Protein AF-A0A392MM30-F1 (afdb_monomer_lite)

Structure (mmCIF, N/CA/C/O backbone):
data_AF-A0A392MM30-F1
#
_entry.id   AF-A0A392MM30-F1
#
loop_
_atom_site.group_PDB
_atom_site.id
_atom_site.type_symbol
_atom_site.label_atom_id
_atom_site.label_alt_id
_atom_site.label_comp_id
_atom_site.label_asym_id
_atom_site.label_entity_id
_atom_site.label_seq_id
_atom_site.pdbx_PDB_ins_code
_atom_site.Cartn_x
_atom_site.Cartn_y
_atom_site.Cartn_z
_atom_site.occupancy
_atom_site.B_iso_or_equiv
_atom_site.auth_seq_id
_atom_site.auth_comp_id
_atom_site.auth_asym_id
_atom_site.auth_atom_id
_atom_site.pdbx_PDB_model_num
ATOM 1 N N . TYR A 1 1 ? -8.439 2.044 4.670 1.00 25.83 1 TYR A N 1
ATOM 2 C CA . TYR A 1 1 ? -8.173 1.744 3.248 1.00 25.83 1 TYR A CA 1
ATOM 3 C C . TYR A 1 1 ? -6.884 0.948 3.149 1.00 25.83 1 TYR A C 1
ATOM 5 O O . TYR A 1 1 ? -5.876 1.375 3.696 1.00 25.83 1 TYR A O 1
ATOM 13 N N . THR A 1 2 ? -6.935 -0.246 2.568 1.00 25.30 2 THR A N 1
ATOM 14 C CA . THR A 1 2 ? -5.765 -1.117 2.385 1.00 25.30 2 THR A CA 1
ATOM 15 C C . THR A 1 2 ? -5.126 -0.769 1.044 1.00 25.30 2 THR A C 1
ATOM 17 O O . THR A 1 2 ? -5.855 -0.646 0.071 1.00 25.30 2 THR A O 1
ATOM 20 N N . CYS A 1 3 ? -3.802 -0.612 0.991 1.00 26.64 3 CYS A N 1
ATOM 21 C CA . CYS A 1 3 ? -3.025 -0.714 -0.243 1.00 26.64 3 CYS A CA 1
ATOM 22 C C . CYS A 1 3 ? -2.380 -2.095 -0.242 1.00 26.64 3 CYS A C 1
ATOM 24 O O . CYS A 1 3 ? -1.692 -2.421 0.721 1.00 26.64 3 CYS A O 1
ATOM 26 N N . ILE A 1 4 ? -2.634 -2.887 -1.278 1.00 35.72 4 ILE A N 1
ATOM 27 C CA . ILE A 1 4 ? -1.818 -4.035 -1.672 1.00 35.72 4 ILE A CA 1
ATOM 28 C C . ILE A 1 4 ? -1.595 -3.829 -3.156 1.00 35.72 4 ILE A C 1
ATOM 30 O O . ILE A 1 4 ? -2.580 -3.734 -3.880 1.00 35.72 4 ILE A O 1
ATOM 34 N N . GLY A 1 5 ? -0.343 -3.740 -3.593 1.00 38.03 5 GLY A N 1
ATOM 35 C CA . GLY A 1 5 ? 0.026 -4.185 -4.929 1.00 38.03 5 GLY A CA 1
ATOM 36 C C . GLY A 1 5 ? 0.158 -5.702 -4.868 1.00 38.03 5 GLY A C 1
ATOM 37 O O . GLY A 1 5 ? 0.892 -6.177 -4.005 1.00 38.03 5 GLY A O 1
ATOM 38 N N . LEU A 1 6 ? -0.552 -6.398 -5.768 1.00 31.69 6 LEU A N 1
ATOM 39 C CA . LEU A 1 6 ? -0.730 -7.855 -5.986 1.00 31.69 6 LEU A CA 1
ATOM 40 C C . LEU A 1 6 ? -2.047 -8.506 -5.485 1.00 31.69 6 LEU A C 1
ATOM 42 O O . LEU A 1 6 ? -2.319 -8.620 -4.294 1.00 31.69 6 LEU A O 1
ATOM 46 N N . ASP A 1 7 ? -2.837 -8.933 -6.476 1.00 30.72 7 ASP A N 1
ATOM 47 C CA . ASP A 1 7 ? -4.251 -9.365 -6.494 1.00 30.72 7 ASP A CA 1
ATOM 48 C C . ASP A 1 7 ? -4.747 -10.304 -5.390 1.00 30.72 7 ASP A C 1
ATOM 50 O O . ASP A 1 7 ? -4.099 -11.278 -5.030 1.00 30.72 7 ASP A O 1
ATOM 54 N N . GLY A 1 8 ? -5.992 -10.079 -4.973 1.00 30.06 8 GLY A N 1
ATOM 55 C CA . GLY A 1 8 ? -6.833 -10.985 -4.198 1.00 30.06 8 GLY A CA 1
ATOM 56 C C . GLY A 1 8 ? -7.558 -12.070 -5.000 1.00 30.06 8 GLY A C 1
ATOM 57 O O . GLY A 1 8 ? -8.087 -12.999 -4.399 1.00 30.06 8 GLY A O 1
ATOM 58 N N . GLN A 1 9 ? -7.596 -12.005 -6.333 1.00 31.70 9 GLN A N 1
ATOM 59 C CA . GLN A 1 9 ? -8.036 -13.137 -7.159 1.00 31.70 9 GLN A CA 1
ATOM 60 C C . GLN A 1 9 ? -6.933 -14.185 -7.358 1.00 31.70 9 GLN A C 1
ATOM 62 O O . GLN A 1 9 ? -7.250 -15.343 -7.632 1.00 31.70 9 GLN A O 1
ATOM 67 N N . PHE A 1 10 ? -5.656 -13.829 -7.164 1.00 37.81 10 PHE A N 1
ATOM 68 C CA . PHE A 1 10 ? -4.537 -14.770 -7.328 1.00 37.81 10 PHE A CA 1
ATOM 69 C C . PHE A 1 10 ? -4.107 -15.463 -6.042 1.00 37.81 10 PHE A C 1
ATOM 71 O O . PHE A 1 10 ? -3.632 -16.595 -6.105 1.00 37.81 10 PHE A O 1
ATOM 78 N N . PHE A 1 11 ? -4.376 -14.855 -4.889 1.00 42.91 11 PHE A N 1
ATOM 79 C CA . PHE A 1 11 ? -4.247 -15.498 -3.590 1.00 42.91 11 PHE A CA 1
ATOM 80 C C . PHE A 1 11 ? -5.648 -15.721 -3.021 1.00 42.91 11 PHE A C 1
ATOM 82 O O . PHE A 1 11 ? -6.237 -14.823 -2.424 1.00 42.91 11 PHE A O 1
ATOM 89 N N . GLY A 1 12 ? -6.197 -16.931 -3.173 1.00 37.31 12 GLY A N 1
ATOM 90 C CA . GLY A 1 12 ? -7.362 -17.321 -2.373 1.00 37.31 12 GLY A CA 1
ATOM 91 C C . GLY A 1 12 ? -7.056 -17.100 -0.887 1.00 37.31 12 GLY A C 1
ATOM 92 O O . GLY A 1 12 ? -5.896 -17.214 -0.498 1.00 37.31 12 GLY A O 1
ATOM 93 N N . ASN A 1 13 ? -8.071 -16.813 -0.063 1.00 42.12 13 ASN A N 1
ATOM 94 C CA . ASN A 1 13 ? -7.960 -16.406 1.355 1.00 42.12 13 ASN A CA 1
ATOM 95 C C . ASN A 1 13 ? -6.987 -17.228 2.243 1.00 42.12 13 ASN A C 1
ATOM 97 O O . ASN A 1 13 ? -6.646 -16.781 3.334 1.00 42.12 13 ASN A O 1
ATOM 101 N N . ASN A 1 14 ? -6.522 -18.396 1.784 1.00 42.78 14 ASN A N 1
ATOM 102 C CA . ASN A 1 14 ? -5.571 -19.273 2.467 1.00 42.78 14 ASN A CA 1
ATOM 103 C C . ASN A 1 14 ? -4.143 -19.301 1.869 1.00 42.78 14 ASN A C 1
ATOM 105 O O . ASN A 1 14 ? -3.219 -19.707 2.564 1.00 42.78 14 ASN A O 1
ATOM 109 N N . GLN A 1 15 ? -3.902 -18.828 0.640 1.00 46.44 15 GLN A N 1
ATOM 110 C CA . GLN A 1 15 ? -2.604 -19.012 -0.036 1.00 46.44 15 GLN A CA 1
ATOM 111 C C . GLN A 1 15 ? -1.487 -18.087 0.464 1.00 46.44 15 GLN A C 1
ATOM 113 O O . GLN A 1 15 ? -0.316 -18.443 0.371 1.00 46.44 15 GLN A O 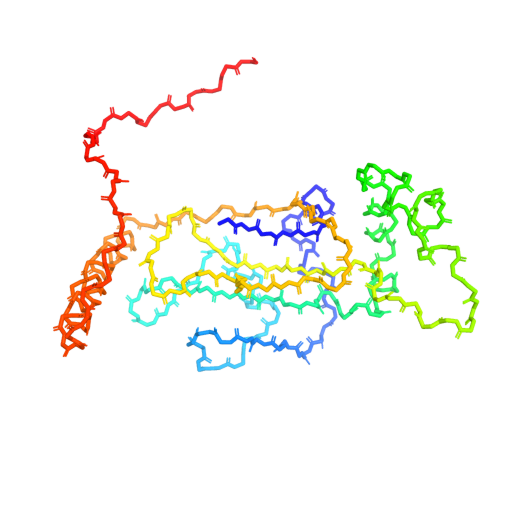1
ATOM 118 N N . PHE A 1 16 ? -1.813 -16.935 1.061 1.00 47.75 16 PHE A N 1
ATOM 119 C CA . PHE A 1 16 ? -0.804 -16.100 1.732 1.00 47.75 16 PHE A CA 1
ATOM 120 C C . PHE A 1 16 ? -0.135 -16.821 2.912 1.00 47.75 16 PHE A C 1
ATOM 122 O O . PHE A 1 16 ? 1.012 -16.521 3.231 1.00 47.75 16 PHE A O 1
ATOM 129 N N . LEU A 1 17 ? -0.829 -17.772 3.550 1.00 46.38 17 LEU A N 1
ATOM 130 C CA . LEU A 1 17 ? -0.276 -18.596 4.628 1.00 46.38 17 LEU A CA 1
ATOM 131 C C . LEU A 1 17 ? 0.514 -19.800 4.089 1.00 46.38 17 LEU A C 1
ATOM 133 O O . LEU A 1 17 ? 1.469 -20.222 4.738 1.00 46.38 17 LEU A O 1
ATOM 137 N N . ASP A 1 18 ? 0.157 -20.300 2.902 1.00 40.97 18 ASP A N 1
ATOM 138 C CA . ASP A 1 18 ? 0.775 -21.472 2.262 1.00 40.97 18 ASP A CA 1
ATOM 139 C C . ASP A 1 18 ? 2.114 -21.160 1.566 1.00 40.97 18 ASP A C 1
ATOM 141 O O . ASP A 1 18 ? 2.914 -22.059 1.312 1.00 40.97 18 ASP A O 1
ATOM 145 N N . ILE A 1 19 ? 2.387 -19.885 1.268 1.00 44.41 19 ILE A N 1
ATOM 146 C CA . ILE A 1 19 ? 3.599 -19.420 0.564 1.00 44.41 19 ILE A CA 1
ATOM 147 C C . ILE A 1 19 ? 4.759 -19.112 1.538 1.00 44.41 19 ILE A C 1
ATOM 149 O O . ILE A 1 19 ? 5.818 -18.638 1.136 1.00 44.41 19 ILE A O 1
ATOM 153 N N . LEU A 1 20 ? 4.602 -19.407 2.832 1.00 47.22 20 LEU A N 1
ATOM 154 C CA . LEU A 1 20 ? 5.552 -19.028 3.882 1.00 47.22 20 LEU A CA 1
ATOM 155 C C . LEU A 1 20 ? 6.385 -20.222 4.388 1.00 47.22 20 LEU A C 1
ATOM 157 O O . LEU A 1 20 ? 6.029 -20.824 5.403 1.00 47.22 20 LEU A O 1
ATOM 161 N N . PRO A 1 21 ? 7.547 -20.549 3.789 1.00 39.47 21 PRO A N 1
ATOM 162 C CA . PRO A 1 21 ? 8.581 -21.236 4.541 1.00 39.47 21 PRO A CA 1
ATOM 163 C C . PRO A 1 21 ? 9.130 -20.243 5.571 1.00 39.47 21 PRO A C 1
ATOM 165 O O . PRO A 1 21 ? 9.675 -19.216 5.205 1.00 39.47 21 PRO A O 1
ATOM 168 N N . SER A 1 22 ? 8.910 -20.515 6.856 1.00 39.81 22 SER A N 1
ATOM 169 C CA . SER A 1 22 ? 9.785 -20.250 8.016 1.00 39.81 22 SER A CA 1
ATOM 170 C C . SER A 1 22 ? 10.742 -19.032 8.035 1.00 39.81 22 SER A C 1
ATOM 172 O O . SER A 1 22 ? 11.786 -19.110 8.681 1.00 39.81 22 SER A O 1
ATOM 174 N N . TYR A 1 23 ? 10.437 -17.899 7.404 1.00 43.66 23 TYR A N 1
ATOM 175 C CA . TYR A 1 23 ? 11.279 -16.704 7.485 1.00 43.66 23 TYR A CA 1
ATOM 176 C C . TYR A 1 23 ? 10.808 -15.801 8.627 1.00 43.66 23 TYR A C 1
ATOM 178 O O . TYR A 1 23 ? 9.860 -15.024 8.516 1.00 43.66 23 TYR A O 1
ATOM 186 N N . ASN A 1 24 ? 11.503 -15.920 9.758 1.00 40.34 24 ASN A N 1
ATOM 187 C CA . ASN A 1 24 ? 11.492 -14.921 10.816 1.00 40.34 24 ASN A CA 1
ATOM 188 C C . ASN A 1 24 ? 12.344 -13.746 10.346 1.00 40.34 24 ASN A C 1
ATOM 190 O O . ASN A 1 24 ? 13.558 -13.878 10.351 1.00 40.34 24 ASN A O 1
ATOM 194 N N . ILE A 1 25 ? 11.723 -12.650 9.924 1.00 38.84 25 ILE A N 1
ATOM 195 C CA . ILE A 1 25 ? 12.152 -11.259 10.150 1.00 38.84 25 ILE A CA 1
ATOM 196 C C . ILE A 1 25 ? 11.054 -10.396 9.522 1.00 38.84 25 ILE A C 1
ATOM 198 O O . ILE A 1 25 ? 10.844 -10.414 8.312 1.00 38.84 25 ILE A O 1
ATOM 202 N N . VAL A 1 26 ? 10.339 -9.642 10.354 1.00 42.38 26 VAL A N 1
ATOM 203 C CA . VAL A 1 26 ? 9.487 -8.546 9.894 1.00 42.38 26 VAL A CA 1
ATOM 204 C C . VAL A 1 26 ? 10.020 -7.278 10.534 1.00 42.38 26 VAL A C 1
ATOM 206 O O . VAL A 1 26 ? 10.014 -7.142 11.756 1.00 42.38 26 VAL A O 1
ATOM 209 N N . GLN A 1 27 ? 10.478 -6.338 9.713 1.00 37.16 27 GLN A N 1
ATOM 210 C CA . GLN A 1 27 ? 10.799 -4.999 10.183 1.00 37.16 27 GLN A CA 1
ATOM 211 C C . GLN A 1 27 ? 9.501 -4.189 10.266 1.00 37.16 27 GLN A C 1
ATOM 213 O O . GLN A 1 27 ? 9.004 -3.656 9.276 1.00 37.16 27 GLN A O 1
ATOM 218 N N . LEU A 1 28 ? 8.922 -4.136 11.465 1.00 42.00 28 LEU A N 1
ATOM 219 C CA . LEU A 1 28 ? 7.746 -3.325 11.778 1.00 42.00 28 LEU A CA 1
ATOM 220 C C . LEU A 1 28 ? 8.207 -1.924 12.188 1.00 42.00 28 LEU A C 1
ATOM 222 O O . LEU A 1 28 ? 8.919 -1.771 13.177 1.00 42.00 28 LEU A O 1
ATOM 226 N N . TYR A 1 29 ? 7.782 -0.887 11.467 1.00 39.97 29 TYR A N 1
ATOM 227 C CA . TYR A 1 29 ? 7.978 0.498 11.905 1.00 39.97 29 TYR A CA 1
ATOM 228 C C . TYR A 1 29 ? 6.692 1.045 12.558 1.00 39.97 29 TYR A C 1
ATOM 230 O O . TYR A 1 29 ? 5.740 1.395 11.871 1.00 39.97 29 TYR A O 1
ATOM 238 N N . TRP A 1 30 ? 6.721 1.075 13.898 1.00 40.69 30 TRP A N 1
ATOM 239 C CA . TRP A 1 30 ? 5.967 1.851 14.910 1.00 40.69 30 TRP A CA 1
ATOM 240 C C . TRP A 1 30 ? 4.483 2.233 14.703 1.00 40.69 30 TRP A C 1
ATOM 242 O O . TRP A 1 30 ? 4.179 3.177 13.983 1.00 40.69 30 TRP A O 1
ATOM 252 N N . LEU A 1 31 ? 3.604 1.670 15.548 1.00 38.75 31 LEU A N 1
ATOM 253 C CA . LEU A 1 31 ? 3.043 2.322 16.753 1.00 38.75 31 LEU A CA 1
ATOM 254 C C . LEU A 1 31 ? 2.539 1.215 17.713 1.00 38.75 31 LEU A C 1
ATOM 256 O O . LEU A 1 31 ? 1.679 0.415 17.363 1.00 38.75 31 LEU A O 1
ATOM 260 N N . THR A 1 32 ? 3.139 1.133 18.903 1.00 39.47 32 THR A N 1
ATOM 261 C CA . THR A 1 32 ? 2.724 0.298 20.052 1.00 39.47 32 THR A CA 1
ATOM 262 C C . THR A 1 32 ? 2.489 -1.198 19.785 1.00 39.47 32 THR A C 1
ATOM 264 O O . THR A 1 32 ? 1.410 -1.738 20.030 1.00 39.47 32 THR A O 1
ATOM 267 N N . VAL A 1 33 ? 3.544 -1.913 19.392 1.00 43.97 33 VAL A N 1
ATOM 268 C CA . VAL A 1 33 ? 3.629 -3.349 19.678 1.00 43.97 33 VAL A CA 1
ATOM 269 C C . VAL A 1 33 ? 4.881 -3.598 20.506 1.00 43.97 33 VAL A C 1
ATOM 271 O O . VAL A 1 33 ? 5.996 -3.587 19.999 1.00 43.97 33 VAL A O 1
ATOM 274 N N . SER A 1 34 ? 4.689 -3.818 21.802 1.00 42.06 34 SER A N 1
ATOM 275 C CA . SER A 1 34 ? 5.686 -4.453 22.658 1.00 42.06 34 SER A CA 1
ATOM 276 C C . SER A 1 34 ? 5.680 -5.960 22.365 1.00 42.06 34 SER A C 1
ATOM 278 O O . SER A 1 34 ? 4.964 -6.713 23.024 1.00 42.06 34 SER A O 1
ATOM 280 N N . GLY A 1 35 ? 6.396 -6.392 21.325 1.00 55.69 35 GLY A N 1
ATOM 281 C CA . GLY A 1 35 ? 6.570 -7.812 21.004 1.00 55.69 35 GLY A CA 1
ATOM 282 C C . GLY A 1 35 ? 6.872 -8.089 19.532 1.00 55.69 35 GLY A C 1
ATOM 283 O O . GLY A 1 35 ? 6.368 -7.400 18.646 1.00 55.69 35 GLY A O 1
ATOM 284 N N . ASP A 1 36 ? 7.662 -9.132 19.285 1.00 69.12 36 ASP A N 1
ATOM 285 C CA . ASP A 1 36 ? 7.961 -9.635 17.945 1.00 69.12 36 ASP A CA 1
ATOM 286 C C . ASP A 1 36 ? 6.693 -10.257 17.334 1.00 69.12 36 ASP A C 1
ATOM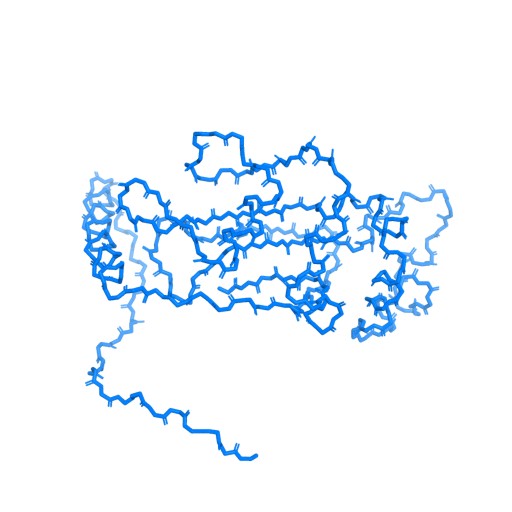 288 O O . ASP A 1 36 ? 6.271 -11.351 17.714 1.00 69.12 36 ASP A O 1
ATOM 292 N N . ILE A 1 37 ? 6.044 -9.551 16.403 1.00 78.31 37 ILE A N 1
ATOM 293 C CA . ILE A 1 37 ? 4.951 -10.116 15.598 1.00 78.31 37 ILE A CA 1
ATOM 294 C C . ILE A 1 37 ? 5.575 -10.861 14.428 1.00 78.31 37 ILE A C 1
ATOM 296 O O . ILE A 1 37 ? 6.261 -10.265 13.598 1.00 78.31 37 ILE A O 1
ATOM 300 N N . ASN A 1 38 ? 5.288 -12.156 14.330 1.00 83.50 38 ASN A N 1
ATOM 301 C CA . ASN A 1 38 ? 5.677 -12.927 13.156 1.00 83.50 38 ASN A CA 1
ATOM 302 C C . ASN A 1 38 ? 4.681 -12.741 11.997 1.00 83.50 38 ASN A C 1
ATOM 304 O O . ASN A 1 38 ? 3.560 -12.250 12.163 1.00 83.50 38 ASN A O 1
ATOM 308 N N . ILE A 1 39 ? 5.090 -13.179 10.808 1.00 78.88 39 ILE A N 1
ATOM 309 C CA . ILE A 1 39 ? 4.319 -13.022 9.573 1.00 78.88 39 ILE A CA 1
ATOM 310 C C . ILE A 1 39 ? 2.926 -13.677 9.642 1.00 78.88 39 ILE A C 1
ATOM 312 O O . ILE A 1 39 ? 1.942 -13.093 9.190 1.00 78.88 39 ILE A O 1
ATOM 316 N N . HIS A 1 40 ? 2.794 -14.832 10.303 1.00 81.88 40 HIS A N 1
ATOM 317 C CA . HIS A 1 40 ? 1.504 -15.506 10.471 1.00 81.88 40 HIS A CA 1
ATOM 318 C C . HIS A 1 40 ? 0.557 -14.716 11.376 1.00 81.88 40 HIS A C 1
ATOM 320 O O . HIS A 1 40 ? -0.631 -14.599 11.080 1.00 81.88 40 HIS A O 1
ATOM 326 N N . GLN A 1 41 ? 1.065 -14.140 12.465 1.00 86.94 41 GLN A N 1
ATOM 327 C CA . GLN A 1 41 ? 0.287 -13.282 13.357 1.00 86.94 41 GLN A CA 1
ATOM 328 C C . GLN A 1 41 ? -0.127 -11.974 12.677 1.00 86.94 41 GLN A C 1
ATOM 330 O O . GLN A 1 41 ? -1.207 -11.456 12.968 1.00 86.94 41 GLN A O 1
ATOM 335 N N . PHE A 1 42 ? 0.710 -11.446 11.779 1.00 85.88 42 PHE A N 1
ATOM 336 C CA . PHE A 1 42 ? 0.350 -10.310 10.937 1.00 85.88 42 PHE A CA 1
ATOM 337 C C . PHE A 1 42 ? -0.811 -10.678 9.999 1.00 85.88 42 PHE A C 1
ATOM 339 O O . PHE A 1 42 ? -1.869 -10.064 10.057 1.00 85.88 42 PHE A O 1
ATOM 346 N N . PHE A 1 43 ? -0.705 -11.742 9.202 1.00 85.06 43 PHE A N 1
ATOM 347 C CA . PHE A 1 43 ? -1.804 -12.106 8.296 1.00 85.06 43 PHE A CA 1
ATOM 348 C C . PHE A 1 43 ? -3.079 -12.554 9.029 1.00 85.06 43 PHE A C 1
ATOM 350 O O . PHE A 1 43 ? -4.184 -12.202 8.621 1.00 85.06 43 PHE A O 1
ATOM 357 N N . THR A 1 44 ? -2.953 -13.236 10.168 1.00 88.06 44 THR A N 1
ATOM 358 C CA . THR A 1 44 ? -4.111 -13.588 11.010 1.00 88.06 44 THR A CA 1
ATOM 359 C C . THR A 1 44 ? -4.823 -12.335 11.524 1.00 88.06 44 THR A C 1
ATOM 361 O O . THR A 1 44 ? -6.051 -12.271 11.508 1.00 88.06 44 THR A O 1
ATOM 364 N N . GLY A 1 45 ? -4.067 -11.325 11.967 1.00 88.50 45 GLY A N 1
ATOM 365 C CA . GLY A 1 45 ? -4.627 -10.048 12.408 1.00 88.50 45 GLY A CA 1
ATOM 366 C C . GLY A 1 45 ? -5.181 -9.201 11.260 1.00 88.50 45 GLY A C 1
ATOM 367 O O . GLY A 1 45 ? -6.136 -8.463 11.475 1.00 88.50 45 GLY A O 1
ATOM 368 N N . TYR A 1 46 ? -4.627 -9.326 10.053 1.00 85.69 46 TYR A N 1
ATOM 369 C CA . TYR A 1 46 ? -5.129 -8.658 8.853 1.00 85.69 46 TYR A CA 1
ATOM 370 C C . TYR A 1 46 ? -6.546 -9.122 8.491 1.00 85.69 46 TYR A C 1
ATOM 372 O O . TYR A 1 46 ? -7.411 -8.295 8.219 1.00 85.69 46 TYR A O 1
ATOM 380 N N . ILE A 1 47 ? -6.796 -10.435 8.545 1.00 86.06 47 ILE A N 1
ATOM 381 C CA . ILE A 1 47 ? -8.101 -11.021 8.204 1.00 86.06 47 ILE A CA 1
ATOM 382 C C . ILE A 1 47 ? -9.115 -10.875 9.342 1.00 86.06 47 ILE A C 1
ATOM 384 O O . ILE A 1 47 ? -10.279 -10.573 9.097 1.00 86.06 47 ILE A O 1
ATOM 388 N N . ASN A 1 48 ? -8.691 -11.082 10.590 1.00 86.94 48 ASN A N 1
ATOM 389 C CA . ASN A 1 48 ? -9.613 -11.141 11.731 1.00 86.94 48 ASN A CA 1
ATOM 390 C C . ASN A 1 48 ? -9.739 -9.818 12.501 1.00 86.94 48 ASN A C 1
ATOM 392 O O . ASN A 1 48 ? -10.578 -9.697 13.394 1.00 86.94 48 ASN A O 1
ATOM 396 N N . GLY A 1 49 ? -8.894 -8.835 12.196 1.00 87.19 49 GLY A N 1
ATOM 397 C CA . GLY A 1 49 ? -8.702 -7.657 13.029 1.00 87.19 49 GLY A CA 1
ATOM 398 C C . GLY A 1 49 ? -7.792 -7.922 14.225 1.00 87.19 49 GLY A C 1
ATOM 399 O O . GLY A 1 49 ? -7.669 -9.036 14.739 1.00 87.19 49 GLY A O 1
ATOM 400 N N . ARG A 1 50 ? -7.149 -6.855 14.701 1.00 87.56 50 ARG A N 1
ATOM 401 C CA . ARG A 1 50 ? -6.267 -6.888 15.868 1.00 87.56 50 ARG A CA 1
ATOM 402 C C . ARG A 1 50 ? -6.526 -5.681 16.757 1.00 87.56 50 ARG A C 1
ATOM 404 O O . ARG A 1 50 ? -6.724 -4.572 16.264 1.00 87.56 50 ARG A O 1
ATOM 411 N N . LYS A 1 51 ? -6.501 -5.907 18.066 1.00 86.00 51 LYS A N 1
ATOM 412 C CA . LYS A 1 51 ? -6.721 -4.890 19.094 1.00 86.00 51 LYS A CA 1
ATOM 413 C C . LYS A 1 51 ? -5.624 -4.943 20.148 1.00 86.00 51 LYS A C 1
ATOM 415 O O . LYS A 1 51 ? -4.998 -5.988 20.332 1.00 86.00 51 LYS A O 1
ATOM 420 N N . ASP A 1 52 ? -5.394 -3.818 20.805 1.00 84.00 52 ASP A N 1
ATOM 421 C CA . ASP A 1 52 ? -4.520 -3.726 21.965 1.00 84.00 52 ASP A CA 1
ATOM 422 C C . ASP A 1 52 ? -5.270 -4.074 23.268 1.00 84.00 52 ASP A C 1
ATOM 424 O O . ASP A 1 52 ? -6.401 -4.567 23.261 1.00 84.00 52 ASP A O 1
ATOM 428 N N . TRP A 1 53 ? -4.618 -3.832 24.404 1.00 83.81 53 TRP A N 1
ATOM 429 C CA . TRP A 1 53 ? -5.146 -4.092 25.745 1.00 83.81 53 TRP A CA 1
ATOM 430 C C . TRP A 1 53 ? -6.302 -3.162 26.167 1.00 83.81 53 TRP A C 1
ATOM 432 O O . TRP A 1 53 ? -6.971 -3.453 27.153 1.00 83.81 53 TRP A O 1
ATOM 442 N N . ASN A 1 54 ? -6.554 -2.075 25.432 1.00 82.44 54 ASN A N 1
ATOM 443 C CA . ASN A 1 54 ? -7.655 -1.128 25.637 1.00 82.44 54 ASN A CA 1
ATOM 444 C C . ASN A 1 54 ? -8.813 -1.332 24.653 1.00 82.44 54 ASN A C 1
ATOM 446 O O . ASN A 1 54 ? -9.653 -0.441 24.508 1.00 82.44 54 ASN A O 1
ATOM 450 N N . ASP A 1 55 ? -8.830 -2.457 23.935 1.00 83.56 55 ASP A N 1
ATOM 451 C CA . ASP A 1 55 ? -9.706 -2.678 22.785 1.00 83.56 55 ASP A CA 1
ATOM 452 C C . ASP A 1 55 ? -9.510 -1.646 21.657 1.00 83.56 55 ASP A C 1
ATOM 454 O O . ASP A 1 55 ? -10.351 -1.540 20.760 1.00 83.56 55 ASP A O 1
ATOM 458 N N . TRP A 1 56 ? -8.390 -0.910 21.656 1.00 84.06 56 TRP A N 1
ATOM 459 C CA . TRP A 1 56 ? -8.056 0.004 20.575 1.00 84.06 56 TRP A CA 1
ATOM 460 C C . TRP A 1 56 ? -7.542 -0.796 19.376 1.00 84.06 56 TRP A C 1
ATOM 462 O O . TRP A 1 56 ? -6.647 -1.636 19.523 1.00 84.06 56 TRP A O 1
ATOM 472 N N . PRO A 1 57 ? -8.087 -0.575 18.174 1.00 83.62 57 PRO A N 1
ATOM 473 C CA . PRO A 1 57 ? -7.621 -1.259 16.984 1.00 83.62 57 PRO A CA 1
ATOM 474 C C . PRO A 1 57 ? -6.153 -0.941 16.681 1.00 83.62 57 PRO A C 1
ATOM 476 O O . PRO A 1 57 ? -5.739 0.218 16.671 1.00 83.62 57 PRO A O 1
ATOM 479 N N . GLN A 1 58 ? -5.358 -1.972 16.401 1.00 85.69 58 GLN A N 1
ATOM 480 C CA . GLN A 1 58 ? -3.961 -1.791 16.010 1.00 85.69 58 GLN A CA 1
ATOM 481 C C . GLN A 1 58 ? -3.856 -1.533 14.506 1.00 85.69 58 GLN A C 1
ATOM 483 O O . GLN A 1 58 ? -4.533 -2.185 13.713 1.00 85.69 58 GLN A O 1
ATOM 488 N N . VAL A 1 59 ? -2.969 -0.617 14.114 1.00 82.94 59 VAL A N 1
ATOM 489 C CA . VAL A 1 59 ? -2.607 -0.361 12.714 1.00 82.94 59 VAL A CA 1
ATOM 490 C C . VAL A 1 59 ? -1.197 -0.883 12.495 1.00 82.94 59 VAL A C 1
ATOM 492 O O . VAL A 1 59 ? -0.248 -0.367 13.078 1.00 82.94 59 VAL A O 1
ATOM 495 N N . LEU A 1 60 ? -1.058 -1.922 11.675 1.00 84.44 60 LEU A N 1
ATOM 496 C CA . LEU A 1 60 ? 0.235 -2.507 11.333 1.00 84.44 60 LEU A CA 1
ATOM 497 C C . LEU A 1 60 ? 0.495 -2.365 9.838 1.00 84.44 60 LEU A C 1
ATOM 499 O O . LEU A 1 60 ? 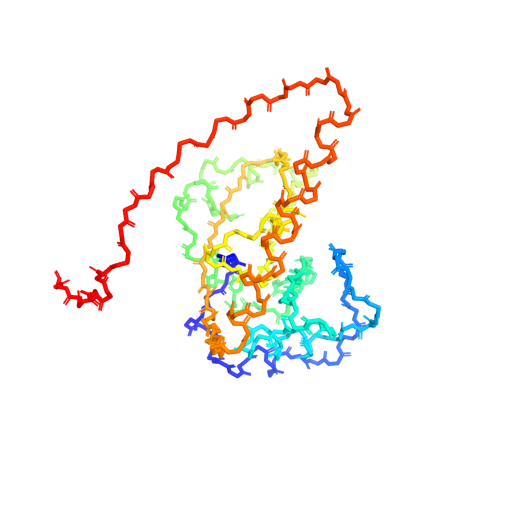-0.424 -2.479 9.026 1.00 84.44 60 LEU A O 1
ATOM 503 N N . LYS A 1 61 ? 1.764 -2.159 9.487 1.00 83.06 61 LYS A N 1
ATOM 504 C CA . LYS A 1 61 ? 2.259 -2.131 8.112 1.00 83.06 61 LYS A CA 1
ATOM 505 C C . LYS A 1 61 ? 3.378 -3.151 7.965 1.00 83.06 61 LYS A C 1
ATOM 507 O O . LYS A 1 61 ? 4.359 -3.102 8.701 1.00 83.06 61 LYS A O 1
ATOM 512 N N . LEU A 1 62 ? 3.229 -4.028 6.988 1.00 81.75 62 LEU A N 1
ATOM 513 C CA . LEU A 1 62 ? 4.274 -4.880 6.456 1.00 81.75 62 LEU A CA 1
ATOM 514 C C . LEU A 1 62 ? 4.812 -4.202 5.192 1.00 81.75 62 LEU A C 1
ATOM 516 O O . LEU A 1 62 ? 4.066 -3.934 4.247 1.00 81.75 62 LEU A O 1
ATOM 520 N N . LYS A 1 63 ? 6.097 -3.851 5.218 1.00 73.88 63 LYS A N 1
ATOM 521 C CA . LYS A 1 63 ? 6.780 -3.140 4.137 1.00 73.88 63 LYS A CA 1
ATOM 522 C C . LYS A 1 63 ? 7.804 -4.070 3.494 1.00 73.88 63 LYS A C 1
ATOM 524 O O . LYS A 1 63 ? 8.449 -4.824 4.215 1.00 73.88 63 LYS A O 1
ATOM 529 N N . ASP A 1 64 ? 7.957 -3.965 2.176 1.00 69.56 64 ASP A N 1
ATOM 530 C CA . ASP A 1 64 ? 9.028 -4.609 1.410 1.00 69.56 64 ASP A CA 1
ATOM 531 C C . ASP A 1 64 ? 9.064 -6.136 1.625 1.00 69.56 64 ASP A C 1
ATOM 533 O O . ASP A 1 64 ? 10.130 -6.729 1.781 1.00 69.56 64 ASP A O 1
ATOM 537 N N . TRP A 1 65 ? 7.880 -6.767 1.687 1.00 71.12 65 TRP A N 1
ATOM 538 C CA . TRP A 1 65 ? 7.740 -8.218 1.821 1.00 71.12 65 TRP A CA 1
ATOM 539 C C . TRP A 1 65 ? 7.013 -8.836 0.613 1.00 71.12 65 TRP A C 1
ATOM 541 O O . TRP A 1 65 ? 5.881 -8.437 0.331 1.00 71.12 65 TRP A O 1
ATOM 551 N N . PRO A 1 66 ? 7.591 -9.848 -0.057 1.00 67.94 66 PRO A N 1
ATOM 552 C CA . PRO A 1 66 ? 8.975 -10.309 0.082 1.00 67.94 66 PRO A CA 1
ATOM 553 C C . PRO A 1 66 ? 9.999 -9.192 -0.182 1.00 67.94 66 PRO A C 1
ATOM 555 O O . PRO A 1 66 ? 9.635 -8.202 -0.825 1.00 67.94 66 PRO A O 1
ATOM 558 N N . PRO A 1 67 ? 11.255 -9.333 0.294 1.00 68.81 67 PRO A N 1
ATOM 559 C CA . PRO A 1 67 ? 12.320 -8.394 -0.041 1.00 68.81 67 PRO A CA 1
ATOM 560 C C . PRO A 1 67 ? 12.355 -8.155 -1.549 1.00 68.81 67 PRO A C 1
ATOM 562 O O . PRO A 1 67 ? 12.275 -9.108 -2.324 1.00 68.81 67 PRO A O 1
ATOM 565 N N . PHE A 1 68 ? 12.444 -6.889 -1.948 1.00 64.62 68 PHE A N 1
ATOM 566 C CA . PHE A 1 68 ? 12.309 -6.444 -3.338 1.00 64.62 68 PHE A CA 1
ATOM 567 C C . PHE A 1 68 ? 13.178 -7.252 -4.317 1.00 64.62 68 PHE A C 1
ATOM 569 O O . PHE A 1 68 ? 12.663 -7.741 -5.322 1.00 64.62 68 PHE A O 1
ATOM 576 N N . ASP A 1 69 ? 14.450 -7.478 -3.970 1.00 67.62 69 ASP A N 1
ATOM 577 C CA . ASP A 1 69 ? 15.415 -8.206 -4.811 1.00 67.62 69 ASP A CA 1
ATOM 578 C C . ASP A 1 69 ? 15.013 -9.667 -5.059 1.00 67.62 69 ASP A C 1
ATOM 580 O O . ASP A 1 69 ? 15.478 -10.301 -6.002 1.00 67.62 69 ASP A O 1
ATOM 584 N N . LEU A 1 70 ? 14.130 -10.205 -4.217 1.00 71.12 70 LEU A N 1
ATOM 585 C CA . LEU A 1 70 ? 13.705 -11.598 -4.232 1.00 71.12 70 LEU A CA 1
ATOM 586 C C . LEU A 1 70 ? 12.269 -11.767 -4.730 1.00 71.12 70 LEU A C 1
ATOM 588 O O . LEU A 1 70 ? 11.789 -12.893 -4.815 1.00 71.12 70 LEU A O 1
ATOM 592 N N . PHE A 1 71 ? 11.554 -10.690 -5.068 1.00 74.81 71 PHE A N 1
ATOM 593 C CA . PHE A 1 71 ? 10.142 -10.791 -5.435 1.00 74.81 71 PHE A CA 1
ATOM 594 C C . PHE A 1 71 ? 9.929 -11.677 -6.673 1.00 74.81 71 PHE A C 1
ATOM 596 O O . PHE A 1 71 ? 9.089 -12.577 -6.665 1.00 74.81 71 PHE A O 1
ATOM 603 N N . GLN A 1 72 ? 10.719 -11.457 -7.727 1.00 77.94 72 GLN A N 1
ATOM 604 C CA . GLN A 1 72 ? 10.649 -12.262 -8.948 1.00 77.94 72 GLN A CA 1
ATOM 605 C C . GLN A 1 72 ? 11.094 -13.713 -8.714 1.00 77.94 72 GLN A C 1
ATOM 607 O O . GLN A 1 72 ? 10.524 -14.621 -9.313 1.00 77.94 72 GLN A O 1
ATOM 612 N N . GLU A 1 73 ? 12.090 -13.938 -7.856 1.00 80.94 73 GLU A N 1
ATOM 613 C CA . GLU A 1 73 ? 12.613 -15.274 -7.548 1.00 80.94 73 GLU A CA 1
ATOM 614 C C . GLU A 1 73 ? 11.622 -16.094 -6.713 1.00 80.94 73 GLU A C 1
ATOM 616 O O . GLU A 1 73 ? 11.333 -17.247 -7.033 1.00 80.94 73 GLU A O 1
ATOM 621 N N . LEU A 1 74 ? 11.069 -15.487 -5.662 1.00 77.50 74 LEU A N 1
ATOM 622 C CA . LEU A 1 74 ? 10.170 -16.145 -4.718 1.00 77.50 74 LEU A CA 1
ATOM 623 C C . LEU A 1 74 ? 8.749 -16.274 -5.269 1.00 77.50 74 LEU A C 1
ATOM 625 O O . LEU A 1 74 ? 8.057 -17.244 -4.964 1.00 77.50 74 LEU A O 1
ATOM 629 N N . LEU A 1 75 ? 8.300 -15.309 -6.079 1.00 78.00 75 LEU A N 1
ATOM 630 C CA . LEU A 1 75 ? 6.933 -15.231 -6.598 1.00 78.00 75 LEU A CA 1
ATOM 631 C C . LEU A 1 75 ? 6.900 -14.995 -8.123 1.00 78.00 75 LEU A C 1
ATOM 633 O O . LEU A 1 75 ? 6.240 -14.060 -8.586 1.00 78.00 75 LEU A O 1
ATOM 637 N N . PRO A 1 76 ? 7.531 -15.857 -8.946 1.00 80.94 76 PRO A N 1
ATOM 638 C CA . PRO A 1 76 ? 7.716 -15.617 -10.382 1.00 80.94 76 PRO A CA 1
ATOM 639 C C . PRO A 1 76 ? 6.398 -15.485 -11.149 1.00 80.94 76 PRO A C 1
ATOM 641 O O . PRO A 1 76 ? 6.274 -14.645 -12.042 1.00 80.94 76 PRO A O 1
ATOM 644 N N . ARG A 1 77 ? 5.385 -16.279 -10.776 1.00 82.25 77 ARG A N 1
ATOM 645 C CA . ARG A 1 77 ? 4.041 -16.177 -11.356 1.00 82.25 77 ARG A CA 1
ATOM 646 C C . ARG A 1 77 ? 3.405 -14.819 -11.048 1.00 82.25 77 ARG A C 1
ATOM 648 O O . ARG A 1 77 ? 2.949 -14.151 -11.968 1.00 82.25 77 ARG A O 1
ATOM 655 N N . HIS A 1 78 ? 3.417 -14.403 -9.782 1.00 78.19 78 HIS A N 1
ATOM 656 C CA . HIS A 1 78 ? 2.835 -13.127 -9.357 1.00 78.19 78 HIS A CA 1
ATOM 657 C C . HIS A 1 78 ? 3.566 -11.939 -9.980 1.00 78.19 78 HIS A C 1
ATOM 659 O O . HIS A 1 78 ? 2.931 -10.970 -10.377 1.00 78.19 78 HIS A O 1
ATOM 665 N N . HIS A 1 79 ? 4.890 -12.031 -10.125 1.00 80.25 79 HIS A N 1
ATOM 666 C CA . HIS A 1 79 ? 5.680 -11.034 -10.838 1.00 80.25 79 HIS A CA 1
ATOM 667 C C . HIS A 1 79 ? 5.249 -10.901 -12.301 1.00 80.25 79 HIS A C 1
ATOM 669 O O . HIS A 1 79 ? 4.946 -9.797 -12.747 1.00 80.25 79 HIS A O 1
ATOM 675 N N . ALA A 1 80 ? 5.169 -12.009 -13.044 1.00 85.06 80 ALA A N 1
ATOM 676 C CA . ALA A 1 80 ? 4.740 -11.978 -14.442 1.00 85.06 80 ALA A CA 1
ATOM 677 C C . ALA A 1 80 ? 3.331 -11.383 -14.598 1.00 85.06 80 ALA A C 1
ATOM 679 O O . ALA A 1 80 ? 3.093 -10.542 -15.465 1.00 85.06 80 ALA A O 1
ATOM 680 N N . GLU A 1 81 ? 2.418 -11.780 -13.718 1.00 83.38 81 GLU A N 1
ATOM 681 C CA . GLU A 1 81 ? 1.035 -11.320 -13.697 1.00 83.38 81 GLU A CA 1
ATOM 682 C C . GLU A 1 81 ? 0.923 -9.825 -13.381 1.00 83.38 81 GLU A C 1
ATOM 684 O O . GLU A 1 81 ? 0.271 -9.086 -14.119 1.00 83.38 81 GLU A O 1
ATOM 689 N N . PHE A 1 82 ? 1.644 -9.351 -12.364 1.00 83.06 82 PHE A N 1
ATOM 690 C CA . PHE A 1 82 ? 1.724 -7.935 -12.011 1.00 83.06 82 PHE A CA 1
ATOM 691 C C . PHE A 1 82 ? 2.236 -7.085 -13.162 1.00 83.06 82 PHE A C 1
ATOM 693 O O . PHE A 1 82 ? 1.584 -6.124 -13.565 1.00 83.06 82 PHE A O 1
ATOM 700 N N . ILE A 1 83 ? 3.375 -7.468 -13.745 1.00 85.44 83 ILE A N 1
ATOM 701 C CA . ILE A 1 83 ? 3.927 -6.743 -14.885 1.00 85.44 83 ILE A CA 1
ATOM 702 C C . ILE A 1 83 ? 2.942 -6.750 -16.051 1.00 85.44 83 ILE A C 1
ATOM 704 O O . ILE A 1 83 ? 2.812 -5.730 -16.723 1.00 85.44 83 ILE A O 1
ATOM 708 N N . SER A 1 84 ? 2.199 -7.840 -16.271 1.00 87.94 84 SER A N 1
ATOM 709 C CA . SER A 1 84 ? 1.185 -7.920 -17.327 1.00 87.94 84 SER A CA 1
ATOM 710 C C . SER A 1 84 ? -0.054 -7.056 -17.059 1.00 87.94 84 SER A C 1
ATOM 712 O O . SER A 1 84 ? -0.636 -6.543 -18.014 1.00 87.94 84 SER A O 1
ATOM 714 N N . SER A 1 85 ? -0.388 -6.756 -15.800 1.00 87.44 85 SER A N 1
ATOM 715 C CA . SER A 1 85 ? -1.584 -5.989 -15.422 1.00 87.44 85 SER A CA 1
ATOM 716 C C . SER A 1 85 ? -1.368 -4.479 -15.262 1.00 87.44 85 SER A C 1
ATOM 718 O O . SER A 1 85 ? -2.345 -3.734 -15.245 1.00 87.44 85 SER A O 1
ATOM 720 N N . LEU A 1 86 ? -0.116 -3.998 -15.210 1.00 87.12 86 LEU A N 1
ATOM 721 C CA . LEU A 1 86 ? 0.175 -2.556 -15.122 1.00 87.12 86 LEU A CA 1
ATOM 722 C C . LEU A 1 86 ? -0.538 -1.725 -16.222 1.00 87.12 86 LEU A C 1
ATOM 724 O O . LEU A 1 86 ? -0.462 -2.101 -17.396 1.00 87.12 86 LEU A O 1
ATOM 728 N N . PRO A 1 87 ? -1.190 -0.598 -15.888 1.00 89.44 87 PRO A N 1
ATOM 729 C CA . PRO A 1 87 ? -1.800 0.300 -16.872 1.00 89.44 87 PRO A CA 1
ATOM 730 C C . PRO A 1 87 ? -0.740 1.152 -17.587 1.00 89.44 87 PRO A C 1
ATOM 732 O O . PRO A 1 87 ? 0.331 1.355 -17.040 1.00 89.44 87 PRO A O 1
ATOM 735 N N . TYR A 1 88 ? -1.051 1.714 -18.762 1.00 92.25 88 TYR A N 1
ATOM 736 C CA . TYR A 1 88 ? -0.143 2.615 -19.505 1.00 92.25 88 TYR A CA 1
ATOM 737 C C . TYR A 1 88 ? 1.238 1.996 -19.785 1.00 92.25 88 TYR A C 1
ATOM 739 O O . TYR A 1 88 ? 2.281 2.530 -19.400 1.00 92.25 88 TYR A O 1
ATOM 747 N N . LYS A 1 89 ? 1.242 0.844 -20.466 1.00 91.44 89 LYS A N 1
ATOM 748 C CA . LYS A 1 89 ? 2.438 0.022 -20.721 1.00 91.44 89 LYS A CA 1
ATOM 749 C C . LYS A 1 89 ? 3.591 0.775 -21.365 1.00 91.44 89 LYS A C 1
ATOM 751 O O . LYS A 1 89 ? 4.743 0.436 -21.121 1.00 91.44 89 LYS A O 1
ATOM 756 N N . GLU A 1 90 ? 3.302 1.798 -22.156 1.00 94.19 90 GLU A N 1
ATOM 757 C CA . GLU A 1 90 ? 4.303 2.669 -22.759 1.00 94.19 90 GLU A CA 1
ATOM 758 C C . GLU A 1 90 ? 5.230 3.277 -21.696 1.00 94.19 90 GLU A C 1
ATOM 760 O O . GLU A 1 90 ? 6.424 3.417 -21.947 1.00 94.19 90 GLU A O 1
ATOM 765 N N . TYR A 1 91 ? 4.704 3.567 -20.504 1.00 91.31 91 TYR A N 1
ATOM 766 C CA . TYR A 1 91 ? 5.438 4.115 -19.365 1.00 91.31 91 TYR A CA 1
ATOM 767 C C . TYR A 1 91 ? 5.808 3.061 -18.321 1.00 91.31 91 TYR A C 1
ATOM 769 O O . TYR A 1 91 ? 6.887 3.134 -17.744 1.00 91.31 91 TYR A O 1
ATOM 777 N N . THR A 1 92 ? 4.927 2.097 -18.048 1.00 89.19 92 THR A N 1
ATOM 778 C CA . THR A 1 92 ? 5.071 1.226 -16.871 1.00 89.19 92 THR A CA 1
ATOM 779 C C . THR A 1 92 ? 5.688 -0.136 -17.166 1.00 89.19 92 THR A C 1
ATOM 781 O O . THR A 1 92 ? 6.057 -0.835 -16.229 1.00 89.19 92 THR A O 1
ATOM 784 N N . ASP A 1 93 ? 5.747 -0.575 -18.428 1.00 88.62 93 ASP A N 1
ATOM 785 C CA . ASP A 1 93 ? 6.364 -1.860 -18.765 1.00 88.62 93 ASP A CA 1
ATOM 786 C C . ASP A 1 93 ? 7.889 -1.756 -18.548 1.00 88.62 93 ASP A C 1
ATOM 788 O O . ASP A 1 93 ? 8.542 -0.936 -19.207 1.00 88.62 93 ASP A O 1
ATOM 792 N N . PRO A 1 94 ? 8.479 -2.552 -17.633 1.00 85.12 94 PRO A N 1
ATOM 793 C CA . PRO A 1 94 ? 9.899 -2.471 -17.297 1.00 85.12 94 PRO A CA 1
ATOM 794 C C . PRO A 1 94 ? 10.802 -3.178 -18.317 1.00 85.12 94 PRO A C 1
ATOM 796 O O . PRO A 1 94 ? 12.018 -3.178 -18.157 1.00 85.12 94 PRO A O 1
ATOM 799 N N . PHE A 1 95 ? 10.235 -3.789 -19.358 1.00 86.75 95 PHE A N 1
ATOM 800 C CA . PHE A 1 95 ? 10.977 -4.489 -20.404 1.00 86.75 95 PHE A CA 1
ATOM 801 C C . PHE A 1 95 ? 10.790 -3.850 -21.780 1.00 86.75 95 PHE A C 1
ATOM 803 O O . PHE A 1 95 ? 11.698 -3.882 -22.607 1.00 86.75 95 PHE A O 1
ATOM 810 N N . LYS A 1 96 ? 9.596 -3.314 -22.057 1.00 89.19 96 LYS A N 1
ATOM 811 C CA . LYS A 1 96 ? 9.190 -2.867 -23.401 1.00 89.19 96 LYS A CA 1
ATOM 812 C C . LYS A 1 96 ? 8.612 -1.453 -23.442 1.00 89.19 96 LYS A C 1
ATOM 814 O O . LYS A 1 96 ? 8.200 -1.011 -24.515 1.00 89.19 96 LYS A O 1
ATOM 819 N N . GLY A 1 97 ? 8.573 -0.742 -22.314 1.00 91.44 97 GLY A N 1
ATOM 820 C CA . GLY A 1 97 ? 8.005 0.602 -22.233 1.00 91.44 97 GLY A CA 1
ATOM 821 C C . GLY A 1 97 ? 8.747 1.588 -23.135 1.00 91.44 97 GLY A C 1
ATOM 822 O O . GLY A 1 97 ? 9.894 1.949 -22.884 1.00 91.44 97 GLY A O 1
ATOM 823 N N . SER A 1 98 ? 8.098 2.050 -24.203 1.00 93.94 98 SER A N 1
ATOM 824 C CA . SER A 1 98 ? 8.708 2.966 -25.174 1.00 93.94 98 SER A CA 1
ATOM 825 C C . SER A 1 98 ? 8.943 4.374 -24.620 1.00 93.94 98 SER A C 1
ATOM 827 O O . SER A 1 98 ? 9.778 5.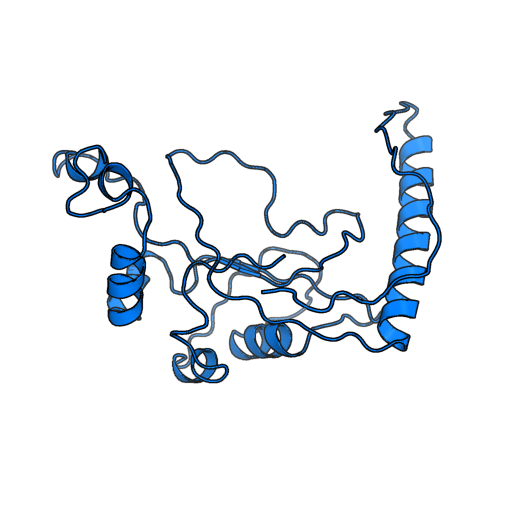100 -25.157 1.00 93.94 98 SER A O 1
ATOM 829 N N . LEU A 1 99 ? 8.244 4.760 -23.555 1.00 92.94 99 LEU A N 1
ATOM 830 C CA . LEU A 1 99 ? 8.372 6.030 -22.835 1.00 92.94 99 LEU A CA 1
ATOM 831 C C . LEU A 1 99 ? 8.974 5.842 -21.435 1.00 92.94 99 LEU A C 1
ATOM 833 O O . LEU A 1 99 ? 9.271 6.823 -20.759 1.00 92.94 99 LEU A O 1
ATOM 837 N N . ASN A 1 100 ? 9.226 4.596 -21.033 1.00 90.69 100 ASN A N 1
ATOM 838 C CA . ASN A 1 100 ? 9.951 4.269 -19.818 1.00 90.69 100 ASN A CA 1
ATOM 839 C C . ASN A 1 100 ? 11.451 4.528 -20.022 1.00 90.69 100 ASN A C 1
ATOM 841 O O . ASN A 1 100 ? 12.135 3.788 -20.727 1.00 90.69 100 ASN A O 1
ATOM 845 N N . LEU A 1 101 ? 11.991 5.599 -19.440 1.00 88.75 101 LEU A N 1
ATOM 846 C CA . LEU A 1 101 ? 13.407 5.934 -19.628 1.00 88.75 101 LEU A CA 1
ATOM 847 C C . LEU A 1 101 ? 14.344 4.909 -18.991 1.00 88.75 101 LEU A C 1
ATOM 849 O O . LEU A 1 101 ? 15.438 4.702 -19.508 1.00 88.75 101 LEU A O 1
ATOM 853 N N . ALA A 1 102 ? 13.915 4.237 -17.924 1.00 85.88 102 ALA A N 1
ATOM 854 C CA . ALA A 1 102 ? 14.755 3.275 -17.225 1.00 85.88 102 ALA A CA 1
ATOM 855 C C . ALA A 1 102 ? 15.112 2.061 -18.098 1.00 85.88 102 ALA A C 1
ATOM 857 O O . ALA A 1 102 ? 16.234 1.580 -18.009 1.00 85.88 102 ALA A O 1
ATOM 858 N N . VAL A 1 103 ? 14.241 1.634 -19.026 1.00 85.81 103 VAL A N 1
ATOM 859 C CA . VAL A 1 103 ? 14.559 0.529 -19.963 1.00 85.81 103 VAL A CA 1
ATOM 860 C C . VAL A 1 103 ? 15.524 0.938 -21.080 1.00 85.81 103 VAL A C 1
ATOM 862 O O . VAL A 1 103 ? 15.954 0.105 -21.873 1.00 85.81 103 VAL A O 1
ATOM 865 N N . LYS A 1 104 ? 15.833 2.235 -21.183 1.00 86.38 104 LYS A N 1
ATOM 866 C CA . LYS A 1 104 ? 16.717 2.817 -22.201 1.00 86.38 104 LYS A CA 1
ATOM 867 C C . LYS A 1 104 ? 18.043 3.305 -21.627 1.00 86.38 104 LYS A C 1
ATOM 869 O O . LYS A 1 104 ? 18.867 3.825 -22.382 1.00 86.38 104 LYS A O 1
ATOM 874 N N . LEU A 1 105 ? 18.236 3.198 -20.313 1.00 85.00 105 LEU A N 1
ATOM 875 C CA . LEU A 1 105 ? 19.492 3.580 -19.688 1.00 85.00 105 LEU A CA 1
ATOM 876 C C . LEU A 1 105 ? 20.587 2.568 -20.065 1.00 85.00 105 LEU A C 1
ATOM 878 O O . LEU A 1 105 ? 20.320 1.369 -20.094 1.00 85.00 105 LEU A O 1
ATOM 882 N N . PRO A 1 106 ? 21.813 3.026 -20.365 1.00 86.50 106 PRO A N 1
ATOM 883 C CA . PRO A 1 106 ? 22.947 2.134 -20.577 1.00 86.50 106 PRO A CA 1
ATOM 884 C C . PRO A 1 106 ? 23.282 1.304 -19.330 1.00 86.50 106 PRO A C 1
ATOM 886 O O . PRO A 1 106 ? 23.132 1.792 -18.214 1.00 86.50 106 PRO A O 1
ATOM 889 N N . ASP A 1 107 ? 23.866 0.117 -19.517 1.00 81.31 107 ASP A N 1
ATOM 890 C CA . ASP A 1 107 ? 24.199 -0.826 -18.429 1.00 81.31 107 ASP A CA 1
ATOM 891 C C . ASP A 1 107 ? 25.153 -0.265 -17.354 1.00 81.31 107 ASP A C 1
ATOM 893 O O . ASP A 1 107 ? 25.236 -0.795 -16.249 1.00 81.31 107 ASP A O 1
ATOM 897 N N . TYR A 1 108 ? 25.901 0.800 -17.663 1.00 83.31 108 TYR A N 1
ATOM 898 C CA . TYR A 1 108 ? 26.792 1.465 -16.705 1.00 83.31 108 TYR A CA 1
ATOM 899 C C . TYR A 1 108 ? 26.071 2.479 -15.802 1.00 83.31 108 TYR A C 1
ATOM 901 O O . TYR A 1 108 ? 26.674 3.004 -14.863 1.00 83.31 108 TYR A O 1
ATOM 909 N N . CYS A 1 109 ? 24.811 2.808 -16.094 1.00 80.62 109 CYS A N 1
ATOM 910 C CA . CYS A 1 109 ? 23.991 3.657 -15.245 1.00 80.62 109 CYS A CA 1
ATOM 911 C C . CYS A 1 109 ? 23.397 2.834 -14.099 1.00 80.62 109 CYS A C 1
ATOM 913 O O . CYS A 1 109 ? 22.952 1.705 -14.286 1.00 80.62 109 CYS A O 1
ATOM 915 N N . VAL A 1 110 ? 23.344 3.429 -12.906 1.00 70.00 110 VAL A N 1
ATOM 916 C CA . VAL A 1 110 ? 22.601 2.840 -11.790 1.00 70.00 110 VAL A CA 1
ATOM 917 C C . VAL A 1 110 ? 21.121 2.887 -12.150 1.00 70.00 110 VAL A C 1
ATOM 919 O O . VAL A 1 110 ? 20.535 3.968 -12.241 1.00 70.00 110 VAL A O 1
ATOM 922 N N . MET A 1 111 ? 20.538 1.716 -12.393 1.00 66.50 111 MET A N 1
ATOM 923 C CA . MET A 1 111 ? 19.100 1.579 -12.581 1.00 66.50 111 MET A CA 1
ATOM 924 C C . MET A 1 111 ? 18.395 2.059 -11.306 1.00 66.50 111 MET A C 1
ATOM 926 O O . MET A 1 111 ? 18.774 1.623 -10.217 1.00 66.50 111 MET A O 1
ATOM 930 N N . PRO A 1 112 ? 17.397 2.953 -11.405 1.00 65.88 112 PRO A N 1
ATOM 931 C CA . PRO A 1 112 ? 16.550 3.247 -10.258 1.00 65.88 112 PRO A CA 1
ATOM 932 C C . PRO A 1 112 ? 15.858 1.958 -9.782 1.00 65.88 112 PRO A C 1
ATOM 934 O O . PRO A 1 112 ? 15.622 1.050 -10.581 1.00 65.88 112 PRO A O 1
ATOM 937 N N . ASP A 1 113 ? 15.533 1.874 -8.490 1.00 67.25 113 ASP A N 1
ATOM 938 C CA . ASP A 1 113 ? 14.796 0.745 -7.904 1.00 67.25 113 ASP A CA 1
ATOM 939 C C . ASP A 1 113 ? 13.414 0.607 -8.573 1.00 67.25 113 ASP A C 1
ATOM 941 O O . ASP A 1 113 ? 12.442 1.240 -8.168 1.00 67.25 113 ASP A O 1
ATOM 945 N N . MET A 1 114 ? 13.333 -0.207 -9.626 1.00 65.81 114 MET A N 1
ATOM 946 C CA . MET A 1 114 ? 12.193 -0.256 -10.559 1.00 65.81 114 MET A CA 1
ATOM 947 C C . MET A 1 114 ? 11.257 -1.455 -10.370 1.00 65.81 114 MET A C 1
ATOM 949 O O . MET A 1 114 ? 10.229 -1.565 -11.037 1.00 65.81 114 MET A O 1
ATOM 953 N N . GLY A 1 115 ? 11.623 -2.395 -9.509 1.00 68.12 115 GLY A N 1
ATOM 954 C CA . GLY A 1 115 ? 10.819 -3.578 -9.228 1.00 68.12 115 GLY A CA 1
ATOM 955 C C . GLY A 1 115 ? 9.565 -3.280 -8.391 1.00 68.12 115 GLY A C 1
ATOM 956 O O . GLY A 1 115 ? 9.416 -2.214 -7.781 1.00 68.12 115 GLY A O 1
ATOM 957 N N . PRO A 1 116 ? 8.635 -4.239 -8.335 1.00 72.69 116 PRO A N 1
ATOM 958 C CA . PRO A 1 116 ? 7.441 -4.101 -7.519 1.00 72.69 116 PRO A CA 1
ATOM 959 C C . PRO A 1 116 ? 7.811 -3.998 -6.034 1.00 72.69 116 PRO A C 1
ATOM 961 O O . PRO A 1 116 ? 8.497 -4.860 -5.486 1.00 72.69 116 PRO A O 1
ATOM 964 N N . ARG A 1 117 ? 7.315 -2.953 -5.364 1.00 75.88 117 ARG A N 1
ATOM 965 C CA . ARG A 1 117 ? 7.340 -2.855 -3.901 1.00 75.88 117 ARG A CA 1
ATOM 966 C C . ARG A 1 117 ? 5.980 -3.240 -3.342 1.00 75.88 117 ARG A C 1
ATOM 968 O O . ARG A 1 117 ? 4.962 -2.638 -3.682 1.00 75.88 117 ARG A O 1
ATOM 975 N N . THR A 1 118 ? 5.982 -4.225 -2.455 1.00 74.69 118 THR A N 1
ATOM 976 C CA . THR A 1 118 ? 4.768 -4.690 -1.790 1.00 74.69 118 THR A CA 1
ATOM 977 C C . THR A 1 118 ? 4.572 -3.937 -0.482 1.00 74.69 118 THR A C 1
ATOM 979 O O . THR A 1 118 ? 5.454 -3.880 0.380 1.00 74.69 118 THR A O 1
ATOM 982 N N . TYR A 1 119 ? 3.373 -3.393 -0.318 1.00 78.00 119 TYR A N 1
ATOM 983 C CA . TYR A 1 119 ? 2.910 -2.796 0.923 1.00 78.00 119 TYR A CA 1
ATOM 984 C C . TYR A 1 119 ? 1.659 -3.546 1.338 1.00 78.00 119 TYR A C 1
ATOM 986 O O . TYR A 1 119 ? 0.746 -3.671 0.534 1.00 78.00 119 TYR A O 1
ATOM 994 N N . ILE A 1 120 ? 1.615 -4.049 2.567 1.00 83.94 120 ILE A N 1
ATOM 995 C CA . ILE A 1 120 ? 0.407 -4.645 3.135 1.00 83.94 120 ILE A CA 1
ATOM 996 C C . ILE A 1 120 ? 0.165 -3.946 4.456 1.00 83.94 120 ILE A C 1
ATOM 998 O O . ILE A 1 120 ? 1.067 -3.822 5.283 1.00 83.94 120 ILE A O 1
ATOM 1002 N N . ALA A 1 121 ? -1.047 -3.453 4.663 1.00 87.31 121 ALA A N 1
ATOM 1003 C CA . ALA A 1 121 ? -1.352 -2.721 5.874 1.00 87.31 121 ALA A CA 1
ATOM 1004 C C . ALA A 1 121 ? -2.781 -2.912 6.337 1.00 87.31 121 ALA A C 1
ATOM 1006 O O . ALA A 1 121 ? -3.712 -3.103 5.550 1.00 87.31 121 ALA A O 1
ATOM 1007 N N . TYR A 1 122 ? -2.935 -2.800 7.646 1.00 87.12 122 TYR A N 1
ATOM 1008 C CA . TYR A 1 122 ? -4.234 -2.683 8.271 1.00 87.12 122 TYR A CA 1
ATOM 1009 C C . TYR A 1 122 ? -4.718 -1.253 8.068 1.00 87.12 122 TYR A C 1
ATOM 1011 O O . TYR A 1 122 ? -3.922 -0.330 7.903 1.00 87.12 122 TYR A O 1
ATOM 1019 N N . GLY A 1 123 ? -6.023 -1.045 8.120 1.00 83.62 123 GLY A N 1
ATOM 1020 C CA . GLY A 1 123 ? -6.557 0.302 8.096 1.00 83.62 123 GLY A CA 1
ATOM 1021 C C . GLY A 1 123 ? -8.038 0.321 8.393 1.00 83.62 123 GLY A C 1
ATOM 1022 O O . GLY A 1 123 ? -8.726 -0.693 8.290 1.00 83.62 123 GLY A O 1
ATOM 1023 N N . PHE A 1 124 ? -8.526 1.511 8.712 1.00 79.25 124 PHE A N 1
ATOM 1024 C CA . PHE A 1 124 ? -9.934 1.761 8.975 1.00 79.25 124 PHE A CA 1
ATOM 1025 C C . PHE A 1 124 ? -10.532 2.587 7.839 1.00 79.25 124 PHE A C 1
ATOM 1027 O O . PHE A 1 124 ? -9.809 3.205 7.051 1.00 79.25 124 PHE A O 1
ATOM 1034 N N . ALA A 1 125 ? -11.851 2.502 7.680 1.00 78.88 125 ALA A N 1
ATOM 1035 C CA . ALA A 1 125 ? -12.573 3.351 6.734 1.00 78.88 125 ALA A CA 1
ATOM 1036 C C . ALA A 1 125 ? -12.715 4.778 7.278 1.00 78.88 125 ALA A C 1
ATOM 1038 O O . ALA A 1 125 ? -12.655 5.739 6.520 1.00 78.88 125 ALA A O 1
ATOM 1039 N N . GLN A 1 126 ? -12.883 4.893 8.596 1.00 78.69 126 GLN A N 1
ATOM 1040 C CA . GLN A 1 126 ? -12.939 6.155 9.312 1.00 78.69 126 GLN A CA 1
ATOM 1041 C C . GLN A 1 126 ? -11.576 6.452 9.932 1.00 78.69 126 GLN A C 1
ATOM 1043 O O . GLN A 1 126 ? -10.979 5.570 10.547 1.00 78.69 126 GLN A O 1
ATOM 1048 N N . GLU A 1 127 ? -11.123 7.693 9.797 1.00 79.19 127 GLU A N 1
ATOM 1049 C CA . GLU A 1 127 ? -9.958 8.187 10.523 1.00 79.19 127 GLU A CA 1
ATOM 1050 C C . GLU A 1 127 ? -10.346 8.478 11.978 1.00 79.19 127 GLU A C 1
ATOM 1052 O O . GLU A 1 127 ? -11.340 9.150 12.268 1.00 79.19 127 GLU A O 1
ATOM 1057 N N . PHE A 1 128 ? -9.569 7.936 12.907 1.00 76.19 128 PHE A N 1
ATOM 1058 C CA . PHE A 1 128 ? -9.716 8.131 14.345 1.00 76.19 128 PHE A CA 1
ATOM 1059 C C . PHE A 1 128 ? -8.784 9.222 14.889 1.00 76.19 128 PHE A C 1
ATOM 1061 O O . PHE A 1 128 ? -8.861 9.541 16.079 1.00 76.19 128 PHE A O 1
ATOM 1068 N N . GLY A 1 129 ? -7.942 9.806 14.030 1.00 73.62 129 GLY A N 1
ATOM 1069 C CA . GLY A 1 129 ? -7.020 10.887 14.368 1.00 73.62 129 GLY A CA 1
ATOM 1070 C C . GLY A 1 129 ? -5.726 10.407 15.033 1.00 73.62 129 GLY A C 1
ATOM 1071 O O . GLY A 1 129 ? -5.464 9.212 15.160 1.00 73.62 129 GLY A O 1
ATOM 1072 N N . ARG A 1 130 ? -4.889 11.366 15.455 1.00 71.81 130 ARG A N 1
ATOM 1073 C CA . ARG A 1 130 ? -3.576 11.146 16.107 1.00 71.81 130 ARG A CA 1
ATOM 1074 C C . ARG A 1 130 ? -2.564 10.308 15.306 1.00 71.81 130 ARG A C 1
ATOM 1076 O O . ARG A 1 130 ? -1.707 9.651 15.893 1.00 71.81 130 ARG A O 1
ATOM 1083 N N . GLY A 1 131 ? -2.601 10.387 13.976 1.00 68.06 131 GLY A N 1
ATOM 1084 C CA . GLY A 1 131 ? -1.586 9.761 13.121 1.00 68.06 131 GLY A CA 1
ATOM 1085 C C . GLY A 1 131 ? -1.856 8.285 12.829 1.00 68.06 131 GLY A C 1
ATOM 1086 O O . GLY A 1 131 ? -0.943 7.467 12.859 1.00 68.06 131 GLY A O 1
ATOM 1087 N N . ASP A 1 132 ? -3.104 7.961 12.515 1.00 73.69 132 ASP A N 1
ATOM 1088 C CA . ASP A 1 132 ? -3.573 6.654 12.042 1.00 73.69 132 ASP A CA 1
ATOM 1089 C C . ASP A 1 132 ? -3.275 6.384 10.551 1.00 73.69 132 ASP A C 1
ATOM 1091 O O . ASP A 1 132 ? -3.593 5.315 10.024 1.00 73.69 132 ASP A O 1
ATOM 1095 N N . SER A 1 133 ? -2.608 7.322 9.873 1.00 77.25 133 SER A N 1
ATOM 1096 C CA . SER A 1 133 ? -2.089 7.137 8.518 1.00 77.25 133 SER A CA 1
ATOM 1097 C C . SER A 1 133 ? -0.940 6.125 8.483 1.00 77.25 133 SER A C 1
ATOM 1099 O O . SER A 1 133 ? 0.143 6.343 9.025 1.00 77.25 133 SER A O 1
ATOM 1101 N N . VAL A 1 134 ? -1.156 5.037 7.748 1.00 77.75 134 VAL A N 1
ATOM 1102 C CA . VAL A 1 134 ? -0.186 3.953 7.507 1.00 77.75 134 VAL A CA 1
ATOM 1103 C C . VAL A 1 134 ? 1.049 4.423 6.733 1.00 77.75 134 VAL A C 1
ATOM 1105 O O . VAL A 1 134 ? 2.162 3.926 6.922 1.00 77.75 134 VAL A O 1
ATOM 1108 N N . THR A 1 135 ? 0.853 5.354 5.805 1.00 79.88 135 THR A N 1
ATOM 1109 C CA . THR A 1 135 ? 1.916 5.907 4.972 1.00 79.88 135 THR A CA 1
ATOM 1110 C C . THR A 1 135 ? 2.001 7.391 5.259 1.00 79.88 135 THR A C 1
ATOM 1112 O O . THR A 1 135 ? 1.051 8.133 5.032 1.00 79.88 135 THR A O 1
ATOM 1115 N N . LYS A 1 136 ? 3.147 7.812 5.793 1.00 82.38 136 LYS A N 1
ATOM 1116 C CA . LYS A 1 136 ? 3.430 9.223 6.044 1.00 82.38 136 LYS A CA 1
ATOM 1117 C C . LYS A 1 136 ? 3.609 9.958 4.721 1.00 82.38 136 LYS A C 1
ATOM 1119 O O . LYS A 1 136 ? 4.028 9.357 3.729 1.00 82.38 136 LYS A O 1
ATOM 1124 N N . LEU A 1 137 ? 3.334 11.257 4.734 1.00 85.06 137 LEU A N 1
ATOM 1125 C CA . LEU A 1 137 ? 3.619 12.132 3.605 1.00 85.06 137 LEU A CA 1
ATOM 1126 C C . LEU A 1 137 ? 5.108 12.038 3.235 1.00 85.06 137 LEU A C 1
ATOM 1128 O O . LEU A 1 137 ? 5.973 12.168 4.101 1.00 85.06 137 LEU A O 1
ATOM 1132 N N . HIS A 1 138 ? 5.385 11.783 1.960 1.00 83.56 138 HIS A N 1
ATOM 1133 C CA . HIS A 1 138 ? 6.727 11.709 1.388 1.00 83.56 138 HIS A CA 1
ATOM 1134 C C . HIS A 1 138 ? 6.673 12.073 -0.100 1.00 83.56 138 HIS A C 1
ATOM 1136 O O . HIS A 1 138 ? 5.590 12.152 -0.681 1.00 83.56 138 HIS A O 1
ATOM 1142 N N . CYS A 1 139 ? 7.846 12.294 -0.691 1.00 85.62 139 CYS A N 1
ATOM 1143 C CA . CYS A 1 139 ? 8.015 12.453 -2.130 1.00 85.62 139 CYS A CA 1
ATOM 1144 C C . CYS A 1 139 ? 8.815 11.263 -2.660 1.00 85.62 139 CYS A C 1
ATOM 1146 O O . CYS A 1 139 ? 9.821 10.891 -2.050 1.00 85.62 139 CYS A O 1
ATOM 1148 N N . ASP A 1 140 ? 8.393 10.712 -3.792 1.00 81.88 140 ASP A N 1
ATOM 1149 C CA . ASP A 1 140 ? 9.148 9.683 -4.499 1.00 81.88 140 ASP A CA 1
ATOM 1150 C C . ASP A 1 140 ? 10.188 10.320 -5.428 1.00 81.88 140 ASP A C 1
ATOM 1152 O O . ASP A 1 140 ? 9.973 11.389 -6.002 1.00 81.88 140 ASP A O 1
ATOM 1156 N N . ALA A 1 141 ? 11.346 9.668 -5.551 1.00 81.38 141 ALA A N 1
ATOM 1157 C CA . ALA A 1 141 ? 12.443 10.124 -6.408 1.00 81.38 141 ALA A CA 1
ATOM 1158 C C . ALA A 1 141 ? 12.214 9.815 -7.900 1.00 81.38 141 ALA A C 1
ATOM 1160 O O . ALA A 1 141 ? 12.969 10.282 -8.751 1.00 81.38 141 ALA A O 1
ATOM 1161 N N . SER A 1 142 ? 11.196 9.015 -8.207 1.00 82.50 142 SER A N 1
ATOM 1162 C CA . SER A 1 142 ? 10.828 8.574 -9.547 1.00 82.50 142 SER A CA 1
ATOM 1163 C C . SER A 1 142 ? 9.312 8.512 -9.678 1.00 82.50 142 SER A C 1
ATOM 1165 O O . SER A 1 142 ? 8.596 8.445 -8.677 1.00 82.50 142 SER A O 1
ATOM 1167 N N . ASP A 1 143 ? 8.831 8.473 -10.918 1.00 86.31 143 ASP A N 1
ATOM 1168 C CA . ASP A 1 143 ? 7.428 8.180 -11.183 1.00 86.31 143 ASP A CA 1
ATOM 1169 C C . ASP A 1 143 ? 7.065 6.797 -10.626 1.00 86.31 143 ASP A C 1
ATOM 1171 O O . ASP A 1 143 ? 7.854 5.849 -10.696 1.00 86.31 143 ASP A O 1
ATOM 1175 N N . ALA A 1 144 ? 5.865 6.684 -10.062 1.00 86.25 144 ALA A N 1
ATOM 1176 C CA . ALA A 1 144 ? 5.383 5.460 -9.442 1.00 86.25 144 ALA A CA 1
ATOM 1177 C C . ALA A 1 144 ? 3.926 5.191 -9.819 1.00 86.25 144 ALA A C 1
ATOM 1179 O O . ALA A 1 144 ? 3.091 6.095 -9.874 1.00 86.25 144 ALA A O 1
ATOM 1180 N N . VAL A 1 145 ? 3.609 3.913 -10.023 1.00 85.25 145 VAL A N 1
ATOM 1181 C CA . VAL A 1 145 ? 2.240 3.422 -10.176 1.00 85.25 145 VAL A CA 1
ATOM 1182 C C . VAL A 1 145 ? 1.884 2.571 -8.963 1.00 85.25 145 VAL A C 1
ATOM 1184 O O . VAL A 1 145 ? 2.549 1.585 -8.655 1.00 85.25 145 VAL A O 1
ATOM 1187 N N . ASN A 1 146 ? 0.820 2.960 -8.262 1.00 85.75 146 ASN A N 1
ATOM 1188 C CA . ASN A 1 146 ? 0.287 2.210 -7.133 1.00 85.75 146 ASN A CA 1
ATOM 1189 C C . ASN A 1 146 ? -0.978 1.487 -7.584 1.00 85.75 146 ASN A C 1
ATOM 1191 O O . ASN A 1 146 ? -1.952 2.124 -7.982 1.00 85.75 146 ASN A O 1
ATOM 1195 N N . VAL A 1 147 ? -0.968 0.159 -7.513 1.00 79.94 147 VAL A N 1
ATOM 1196 C CA . VAL A 1 147 ? -2.132 -0.667 -7.842 1.00 79.94 147 VAL A CA 1
ATOM 1197 C C . VAL A 1 147 ? -2.702 -1.203 -6.539 1.00 79.94 147 VAL A C 1
ATOM 1199 O O . VAL A 1 147 ? -1.961 -1.792 -5.760 1.00 79.94 147 VAL A O 1
ATOM 1202 N N . LEU A 1 148 ? -3.998 -0.996 -6.299 1.00 83.50 148 LEU A N 1
ATOM 1203 C CA . LEU A 1 148 ? -4.732 -1.653 -5.221 1.00 83.50 148 LEU A CA 1
ATOM 1204 C C . LEU A 1 148 ? -5.344 -2.944 -5.746 1.00 83.50 148 LEU A C 1
ATOM 1206 O O . LEU A 1 148 ? -6.065 -2.942 -6.736 1.00 83.50 148 LEU A O 1
ATOM 1210 N N . THR A 1 149 ? -5.070 -4.035 -5.056 1.00 75.81 149 THR A N 1
ATOM 1211 C CA . THR A 1 149 ? -5.294 -5.370 -5.592 1.00 75.81 149 THR A CA 1
ATOM 1212 C C . THR A 1 149 ? -5.971 -6.325 -4.609 1.00 75.81 149 THR A C 1
ATOM 1214 O O . THR A 1 149 ? -6.619 -7.271 -5.040 1.00 75.81 149 THR A O 1
ATOM 1217 N N . HIS A 1 150 ? -5.917 -6.059 -3.299 1.00 80.25 150 HIS A N 1
ATOM 1218 C CA . HIS A 1 150 ? -6.660 -6.827 -2.302 1.00 80.25 150 HIS A CA 1
ATOM 1219 C C . HIS A 1 150 ? -7.134 -5.950 -1.133 1.00 80.25 150 HIS A C 1
ATOM 1221 O O . HIS A 1 150 ? -6.411 -5.081 -0.638 1.00 80.25 150 HIS A O 1
ATOM 1227 N N . ILE A 1 151 ? -8.356 -6.225 -0.664 1.00 83.38 151 ILE A N 1
ATOM 1228 C CA . ILE A 1 151 ? -8.943 -5.683 0.565 1.00 83.38 151 ILE A CA 1
ATOM 1229 C C . ILE A 1 151 ? -9.600 -6.837 1.334 1.00 83.38 151 ILE A C 1
ATOM 1231 O O . ILE A 1 151 ? -10.483 -7.502 0.800 1.00 83.38 151 ILE A O 1
ATOM 1235 N N . ALA A 1 152 ? -9.248 -7.010 2.611 1.00 85.06 152 ALA A N 1
ATOM 1236 C CA . ALA A 1 152 ? -10.037 -7.799 3.556 1.00 85.06 152 ALA A CA 1
ATOM 1237 C C . ALA A 1 152 ? -10.871 -6.866 4.436 1.00 85.06 152 ALA A C 1
ATOM 1239 O O . ALA A 1 152 ? -10.336 -5.986 5.115 1.00 85.06 152 ALA A O 1
ATOM 1240 N N . LYS A 1 153 ? -12.191 -7.064 4.438 1.00 87.00 153 LYS A N 1
ATOM 1241 C CA . LYS A 1 153 ? -13.082 -6.359 5.359 1.00 87.00 153 LYS A CA 1
ATOM 1242 C C . LYS A 1 153 ? -13.106 -7.093 6.696 1.00 87.00 153 LYS A C 1
ATOM 1244 O O . LYS A 1 153 ? -13.450 -8.268 6.750 1.00 87.00 153 LYS A O 1
ATOM 1249 N N . VAL A 1 154 ? -12.814 -6.365 7.768 1.00 86.38 154 VAL A N 1
ATOM 1250 C CA . VAL A 1 154 ? -12.969 -6.841 9.146 1.00 86.38 154 VAL A CA 1
ATOM 1251 C C . VAL A 1 154 ? -14.256 -6.265 9.722 1.00 86.38 154 VAL A C 1
ATOM 1253 O O . VAL A 1 154 ? -14.443 -5.046 9.736 1.00 86.38 154 VAL A O 1
ATOM 1256 N N . GLU A 1 155 ? -15.140 -7.127 10.215 1.00 85.50 155 GLU A N 1
ATOM 1257 C CA . GLU A 1 155 ? -16.350 -6.695 10.913 1.00 85.50 155 GLU A CA 1
ATOM 1258 C C . GLU A 1 155 ? -16.071 -6.496 12.405 1.00 85.50 155 GLU A C 1
ATOM 1260 O O . GLU A 1 155 ? -15.614 -7.401 13.103 1.00 85.50 155 GLU A O 1
ATOM 1265 N N . LEU A 1 156 ? -16.340 -5.286 12.899 1.00 84.69 156 LEU A N 1
ATOM 1266 C CA . LEU A 1 156 ? -16.167 -4.943 14.308 1.00 84.69 156 LEU A CA 1
ATOM 1267 C C . LEU A 1 156 ? -17.446 -5.237 15.088 1.00 84.69 156 LEU A C 1
ATOM 1269 O O . LEU A 1 156 ? -18.547 -4.883 14.666 1.00 84.69 156 LEU A O 1
ATOM 1273 N N . LYS A 1 157 ? -17.296 -5.825 16.276 1.00 88.06 157 LYS A N 1
ATOM 1274 C CA . LYS A 1 157 ? -18.419 -6.044 17.192 1.00 88.06 157 LYS A CA 1
ATOM 1275 C C . LYS A 1 157 ? -18.934 -4.706 17.747 1.00 88.06 157 LYS A C 1
ATOM 1277 O O . LYS A 1 157 ? -18.133 -3.786 17.940 1.00 88.06 157 LYS A O 1
ATOM 1282 N N . PRO A 1 158 ? -20.227 -4.598 18.108 1.00 89.81 158 PRO A N 1
ATOM 1283 C CA . PRO A 1 158 ? -20.798 -3.371 18.677 1.00 89.81 158 PRO A CA 1
ATOM 1284 C C . PRO A 1 158 ? -20.036 -2.837 19.898 1.00 89.81 158 PRO A C 1
ATOM 1286 O O . PRO A 1 158 ? -19.823 -1.632 20.022 1.00 89.81 158 PRO A O 1
ATOM 1289 N N . GLU A 1 159 ? -19.559 -3.733 20.764 1.00 88.94 159 GLU A N 1
ATOM 1290 C CA . GLU A 1 159 ? -18.743 -3.395 21.938 1.00 88.94 159 GLU A CA 1
ATOM 1291 C C . GLU A 1 159 ? -17.433 -2.693 21.552 1.00 88.94 159 GLU A C 1
ATOM 1293 O O . GLU A 1 159 ? -17.056 -1.690 22.157 1.00 88.94 159 GLU A O 1
ATOM 1298 N N . GLN A 1 160 ? -16.772 -3.173 20.493 1.00 86.19 160 GLN A N 1
ATOM 1299 C CA . GLN A 1 160 ? -15.530 -2.586 19.985 1.00 86.19 160 GLN A CA 1
ATOM 1300 C C . GLN A 1 160 ? -15.793 -1.206 19.384 1.00 86.19 160 GLN A C 1
ATOM 1302 O O . GLN A 1 160 ? -15.063 -0.261 19.662 1.00 86.19 160 GLN A O 1
ATOM 1307 N N . ILE A 1 161 ? -16.876 -1.060 18.616 1.00 88.69 161 ILE A N 1
ATOM 1308 C CA . ILE A 1 161 ? -17.282 0.232 18.049 1.00 88.69 161 ILE A CA 1
ATOM 1309 C C . ILE A 1 161 ? -17.536 1.248 19.172 1.00 88.69 161 ILE A C 1
ATOM 1311 O O . ILE A 1 161 ? -17.092 2.395 19.084 1.00 88.69 161 ILE A O 1
ATOM 1315 N N . ALA A 1 162 ? -18.212 0.840 20.249 1.00 90.12 162 ALA A N 1
ATOM 13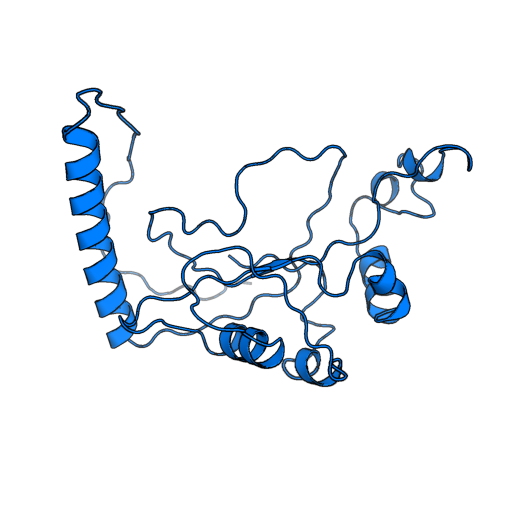16 C CA . ALA A 1 162 ? -18.455 1.699 21.403 1.00 90.12 162 ALA A CA 1
ATOM 1317 C C . ALA A 1 162 ? -17.150 2.103 22.116 1.00 90.12 162 ALA A C 1
ATOM 1319 O O . ALA A 1 162 ? -16.977 3.279 22.458 1.00 90.12 162 ALA A O 1
ATOM 1320 N N . ALA A 1 163 ? -16.219 1.161 22.301 1.00 89.06 163 ALA A N 1
ATOM 1321 C CA . ALA A 1 163 ? -14.907 1.424 22.891 1.00 89.06 163 ALA A CA 1
ATOM 1322 C C . ALA A 1 163 ? -14.091 2.423 22.054 1.00 89.06 163 ALA A C 1
ATOM 1324 O O . ALA A 1 163 ? -13.596 3.415 22.598 1.00 89.06 163 ALA A O 1
ATOM 1325 N N . ILE A 1 164 ? -14.040 2.221 20.731 1.00 88.25 164 ILE A N 1
ATOM 1326 C CA . ILE A 1 164 ? -13.374 3.117 19.776 1.00 88.25 164 ILE A CA 1
ATOM 1327 C C . ILE A 1 164 ? -13.969 4.519 19.871 1.00 88.25 164 ILE A C 1
ATOM 1329 O O . ILE A 1 164 ? -13.245 5.463 20.167 1.00 88.25 164 ILE A O 1
ATOM 1333 N N . LYS A 1 165 ? -15.295 4.666 19.733 1.00 89.69 165 LYS A N 1
ATOM 1334 C CA . LYS A 1 165 ? -15.970 5.976 19.804 1.00 89.69 165 LYS A CA 1
ATOM 1335 C C . LYS A 1 165 ? -15.655 6.721 21.106 1.00 89.69 165 LYS A C 1
ATOM 1337 O O . LYS A 1 165 ? -15.414 7.931 21.092 1.00 89.69 165 LYS A O 1
ATOM 1342 N N . LYS A 1 166 ? -15.637 6.012 22.241 1.00 91.12 166 LYS A N 1
ATOM 1343 C CA . LYS A 1 166 ? -15.293 6.587 23.550 1.00 91.12 166 LYS A CA 1
ATOM 1344 C C . LYS A 1 166 ? -13.834 7.047 23.607 1.00 91.12 166 LYS A C 1
ATOM 1346 O O . LYS A 1 166 ? -13.556 8.110 24.160 1.00 91.12 166 LYS A O 1
ATOM 1351 N N . LEU A 1 167 ? -12.903 6.254 23.082 1.00 88.81 167 LEU A N 1
ATOM 1352 C CA . LEU A 1 167 ? -11.479 6.590 23.042 1.00 88.81 167 LEU A CA 1
ATOM 1353 C C . LEU A 1 167 ? -11.191 7.751 22.081 1.00 88.81 167 LEU A C 1
ATOM 1355 O O . LEU A 1 167 ? -10.551 8.711 22.496 1.00 88.81 167 LEU A O 1
ATOM 1359 N N . THR A 1 168 ? -11.759 7.742 20.873 1.00 89.12 168 THR A N 1
ATOM 1360 C CA . THR A 1 168 ? -11.639 8.837 19.896 1.00 89.12 168 THR A CA 1
ATOM 1361 C C . THR A 1 168 ? -12.098 10.172 20.483 1.00 89.12 168 THR A C 1
ATOM 1363 O O . THR A 1 168 ? -11.416 11.181 20.328 1.00 89.12 168 THR A O 1
ATOM 1366 N N . ARG A 1 169 ? -13.208 10.195 21.238 1.00 90.12 169 ARG A N 1
ATOM 1367 C CA . ARG A 1 169 ? -13.665 11.418 21.921 1.00 90.12 169 ARG A CA 1
ATOM 1368 C C . ARG A 1 169 ? -12.649 11.927 22.947 1.00 90.12 169 ARG A C 1
ATOM 1370 O O . ARG A 1 169 ? -12.369 13.121 22.981 1.00 90.12 169 ARG A O 1
ATOM 1377 N N . ARG A 1 170 ? -12.078 11.028 23.757 1.00 89.12 170 ARG A N 1
ATOM 1378 C CA . ARG A 1 170 ? -11.049 11.386 24.750 1.00 89.12 170 ARG A CA 1
ATOM 1379 C C . ARG A 1 170 ? -9.787 11.939 24.088 1.00 89.12 170 ARG A C 1
ATOM 1381 O O . ARG A 1 170 ? -9.250 12.933 24.570 1.00 89.12 170 ARG A O 1
ATOM 1388 N N . HIS A 1 171 ? -9.352 11.326 22.988 1.00 88.12 171 HIS A N 1
ATOM 1389 C CA . HIS A 1 171 ? -8.228 11.802 22.183 1.00 88.12 171 HIS A CA 1
ATOM 1390 C C . HIS A 1 171 ? -8.489 13.209 21.639 1.00 88.12 171 HIS A C 1
ATOM 1392 O O . HIS A 1 171 ? -7.678 14.097 21.865 1.00 88.12 171 HIS A O 1
ATOM 1398 N N . LEU A 1 172 ? -9.664 13.454 21.054 1.00 88.44 172 LEU A N 1
ATOM 1399 C CA . LEU A 1 172 ? -10.030 14.772 20.534 1.00 88.44 172 LEU A CA 1
ATOM 1400 C C . LEU A 1 172 ? -10.045 15.862 21.621 1.00 88.44 172 LEU A C 1
ATOM 1402 O O . LEU A 1 172 ? -9.601 16.985 21.392 1.00 88.44 172 LEU A O 1
ATOM 1406 N N . GLU A 1 173 ? -10.565 15.560 22.812 1.00 89.88 173 GLU A N 1
ATOM 1407 C CA . GLU A 1 173 ? -10.546 16.498 23.944 1.00 89.88 173 GLU A CA 1
ATOM 1408 C C . GLU A 1 173 ? -9.125 16.796 24.432 1.00 89.88 173 GLU A C 1
ATOM 1410 O O . GLU A 1 173 ? -8.831 17.921 24.838 1.00 89.88 173 GLU A O 1
ATOM 1415 N N . GLN A 1 174 ? -8.246 15.795 24.411 1.00 89.62 174 GLN A N 1
ATOM 1416 C CA . GLN A 1 174 ? -6.842 15.968 24.754 1.00 89.62 174 GLN A CA 1
ATOM 1417 C C . GLN A 1 174 ? -6.117 16.823 23.713 1.00 89.62 174 GLN A C 1
ATOM 1419 O O . GLN A 1 174 ? -5.469 17.788 24.105 1.00 89.62 174 GLN A O 1
ATOM 1424 N N . ASP A 1 175 ? -6.294 16.536 22.424 1.00 87.25 175 ASP A N 1
ATOM 1425 C CA . ASP A 1 175 ? -5.681 17.294 21.330 1.00 87.25 175 ASP A CA 1
ATOM 1426 C C . ASP A 1 175 ? -6.096 18.773 21.404 1.00 87.25 175 ASP A C 1
ATOM 1428 O O . ASP A 1 175 ? -5.263 19.669 21.290 1.00 87.25 175 ASP A O 1
ATOM 1432 N N . LYS A 1 176 ? -7.373 19.053 21.715 1.00 87.81 176 LYS A N 1
ATOM 1433 C CA . LYS A 1 176 ? -7.836 20.423 21.985 1.00 87.81 176 LYS A CA 1
ATOM 1434 C C . LYS A 1 176 ? -7.073 21.058 23.143 1.00 87.81 176 LYS A C 1
ATOM 1436 O O . LYS A 1 176 ? -6.602 22.178 22.992 1.00 87.81 176 LYS A O 1
ATOM 1441 N N . ARG A 1 177 ? -6.938 20.383 24.288 1.00 88.69 177 ARG A N 1
ATOM 1442 C CA . ARG A 1 177 ? -6.187 20.931 25.432 1.00 88.69 177 ARG A CA 1
ATOM 1443 C C . ARG A 1 177 ? -4.731 21.222 25.066 1.00 88.69 177 ARG A C 1
ATOM 1445 O O . ARG A 1 177 ? -4.249 22.297 25.394 1.00 88.69 177 ARG A O 1
ATOM 1452 N N . GLU A 1 178 ? -4.065 20.309 24.367 1.00 86.38 178 GLU A N 1
ATOM 1453 C CA . GLU A 1 178 ? -2.664 20.455 23.952 1.00 86.38 178 GLU A CA 1
ATOM 1454 C C . GLU A 1 178 ? -2.475 21.632 22.980 1.00 86.38 178 GLU A C 1
ATOM 1456 O O . GLU A 1 178 ? -1.578 22.447 23.178 1.00 86.38 178 GLU A O 1
ATOM 1461 N N . LEU A 1 179 ? -3.377 21.805 22.008 1.00 80.19 179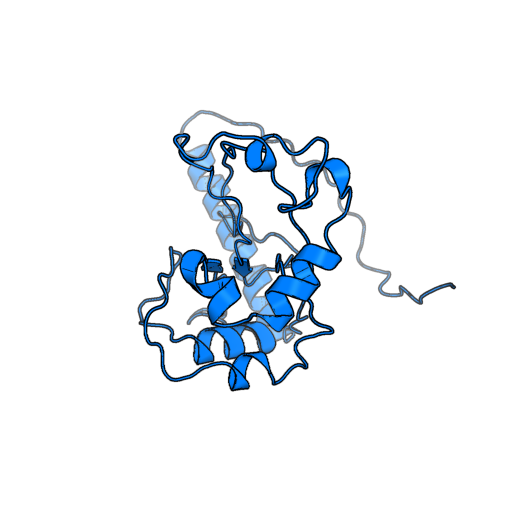 LEU A N 1
ATOM 1462 C CA . LEU A 1 179 ? -3.337 22.925 21.059 1.00 80.19 179 LEU A CA 1
ATOM 1463 C C . LEU A 1 179 ? -3.600 24.295 21.711 1.00 80.19 179 LEU A C 1
ATOM 1465 O O . LEU A 1 179 ? -3.062 25.302 21.260 1.00 80.19 179 LEU A O 1
ATOM 1469 N N . HIS A 1 180 ? -4.415 24.358 22.769 1.00 67.62 180 HIS A N 1
ATOM 1470 C CA . HIS A 1 180 ? -4.714 25.621 23.462 1.00 67.62 180 HIS A CA 1
ATOM 1471 C C . HIS A 1 180 ? -3.599 26.067 24.421 1.00 67.62 180 HIS A C 1
ATOM 1473 O O . HIS A 1 180 ? -3.553 27.240 24.788 1.00 67.62 180 HIS A O 1
ATOM 1479 N N . VAL A 1 181 ? -2.704 25.164 24.832 1.00 59.81 181 VAL A N 1
ATOM 1480 C CA . VAL A 1 181 ? -1.607 25.478 25.764 1.00 59.81 181 VAL A CA 1
ATOM 1481 C C . VAL A 1 181 ? -0.436 26.187 25.064 1.00 59.81 181 VAL A C 1
ATOM 1483 O O . VAL A 1 181 ? 0.298 26.914 25.726 1.00 59.81 181 VAL A O 1
ATOM 1486 N N . ASP A 1 182 ? -0.309 26.083 23.735 1.00 56.12 182 ASP A N 1
ATOM 1487 C CA . ASP A 1 182 ? 0.855 26.592 22.983 1.00 56.12 182 ASP A CA 1
ATOM 1488 C C . ASP A 1 182 ? 0.660 27.987 22.340 1.00 56.12 182 ASP A C 1
ATOM 1490 O O . ASP A 1 182 ? 1.461 28.443 21.522 1.00 56.12 182 ASP A O 1
ATOM 1494 N N . GLY A 1 183 ? -0.412 28.706 22.696 1.00 51.50 183 GLY A N 1
ATOM 1495 C CA . GLY A 1 183 ? -0.589 30.136 22.385 1.00 51.50 183 GLY A CA 1
ATOM 1496 C C . GLY A 1 183 ? -0.705 30.526 20.900 1.00 51.50 183 GLY A C 1
ATOM 1497 O O . GLY A 1 183 ? -0.839 31.713 20.600 1.00 51.50 183 GLY A O 1
ATOM 1498 N N . LYS A 1 184 ? -0.694 29.575 19.960 1.00 50.41 184 LYS A N 1
ATOM 1499 C CA . LYS A 1 184 ? -0.963 29.809 18.534 1.00 50.41 184 LYS A CA 1
ATOM 1500 C C . LYS A 1 184 ? -2.167 28.991 18.091 1.00 50.41 184 LYS A C 1
ATOM 1502 O O . LYS A 1 184 ? -2.079 27.785 17.893 1.00 50.41 184 LYS A O 1
ATOM 1507 N N . VAL A 1 185 ? -3.291 29.676 17.901 1.00 47.50 185 VAL A N 1
ATOM 1508 C CA . VAL A 1 185 ? -4.471 29.110 17.246 1.00 47.50 185 VAL A CA 1
ATOM 1509 C C . VAL A 1 185 ? -4.091 28.789 15.799 1.00 47.50 185 VAL A C 1
ATOM 1511 O O . VAL A 1 185 ? -3.912 29.693 14.987 1.00 47.50 185 VAL A O 1
ATOM 1514 N N . VAL A 1 186 ? -3.940 27.506 15.474 1.00 46.44 186 VAL A N 1
ATOM 1515 C CA . VAL A 1 186 ? -3.969 27.046 14.084 1.00 46.44 186 VAL A CA 1
ATOM 1516 C C . VAL A 1 186 ? -5.419 26.681 13.793 1.00 46.44 186 VAL A C 1
ATOM 1518 O O . VAL A 1 186 ? -5.895 25.624 14.204 1.00 46.44 186 VAL A O 1
ATOM 1521 N N . GLU A 1 187 ? -6.150 27.580 13.133 1.00 42.94 187 GLU A N 1
ATOM 1522 C CA . GLU A 1 187 ? -7.468 27.255 12.586 1.00 42.94 187 GLU A CA 1
ATOM 1523 C C . GLU A 1 187 ? -7.286 26.258 11.436 1.00 42.94 187 GLU A C 1
ATOM 1525 O O . GLU A 1 187 ? -7.003 26.632 10.299 1.00 42.94 187 GLU A O 1
ATOM 1530 N N . ILE A 1 188 ? -7.422 24.965 11.728 1.00 49.19 188 ILE A N 1
ATOM 1531 C CA . ILE A 1 188 ? -7.628 23.957 10.688 1.00 49.19 188 ILE A CA 1
ATOM 1532 C C . ILE A 1 188 ? -9.137 23.832 10.505 1.00 49.19 188 ILE A C 1
ATOM 1534 O O . ILE A 1 188 ? -9.852 23.360 11.389 1.00 49.19 188 ILE A O 1
ATOM 1538 N N . PHE A 1 189 ? -9.622 24.312 9.361 1.00 43.81 189 PHE A N 1
ATOM 1539 C CA . PHE A 1 189 ? -11.024 24.252 8.967 1.00 43.81 189 PHE A CA 1
ATOM 1540 C C . PHE A 1 189 ? -11.563 22.817 9.064 1.00 43.81 189 PHE A C 1
ATOM 1542 O O . PHE A 1 189 ? -11.144 21.919 8.334 1.00 43.81 189 PHE A O 1
ATOM 1549 N N . HIS A 1 190 ? -12.553 22.613 9.929 1.00 43.06 190 HIS A N 1
ATOM 1550 C CA . HIS A 1 190 ? -13.451 21.464 9.870 1.00 43.06 190 HIS A CA 1
ATOM 1551 C C . HIS A 1 190 ? -14.870 21.966 9.626 1.00 43.06 190 HIS A C 1
ATOM 1553 O O . HIS A 1 190 ? -15.693 22.073 10.530 1.00 43.06 190 HIS A O 1
ATOM 1559 N N . GLN A 1 191 ? -15.160 22.266 8.362 1.00 44.09 191 GLN A N 1
ATOM 1560 C CA . GLN A 1 191 ? -16.496 22.007 7.852 1.00 44.09 191 GLN A CA 1
ATOM 1561 C C . GLN A 1 191 ? -16.529 20.522 7.504 1.00 44.09 191 GLN A C 1
ATOM 1563 O O . GLN A 1 191 ? -15.792 20.101 6.623 1.00 44.09 191 GLN A O 1
ATOM 1568 N N . HIS A 1 192 ? -17.320 19.739 8.230 1.00 40.47 192 HIS A N 1
ATOM 1569 C CA . HIS A 1 192 ? -18.440 19.018 7.634 1.00 40.47 192 HIS A CA 1
ATOM 1570 C C . HIS A 1 192 ? -19.525 18.892 8.705 1.00 40.47 192 HIS A C 1
ATOM 1572 O O . HIS A 1 192 ? -19.330 18.370 9.802 1.00 40.47 192 HIS A O 1
ATOM 1578 N N . SER A 1 193 ? -20.639 19.516 8.357 1.00 36.59 193 SER A N 1
ATOM 1579 C CA . SER A 1 193 ? -21.913 19.600 9.044 1.00 36.59 193 SER A CA 1
ATOM 1580 C C . SER A 1 193 ? -22.445 18.236 9.460 1.00 36.59 193 SER A C 1
ATOM 1582 O O . SER A 1 193 ? -22.401 17.280 8.687 1.00 36.59 193 SER A O 1
ATOM 1584 N N . GLY A 1 194 ? -23.053 18.195 10.645 1.00 39.31 194 GLY A N 1
ATOM 1585 C CA . GLY A 1 194 ? -23.986 17.135 10.980 1.00 39.31 194 GLY A CA 1
ATOM 1586 C C . GLY A 1 194 ? -25.090 17.052 9.931 1.00 39.31 194 GLY A C 1
ATOM 1587 O O . GLY A 1 194 ? -25.692 18.055 9.559 1.00 39.31 194 GLY A O 1
ATOM 1588 N N . THR A 1 195 ? -25.343 15.839 9.470 1.00 32.69 195 THR A N 1
ATOM 1589 C CA . THR A 1 195 ? -26.656 15.414 8.999 1.00 32.69 195 THR A CA 1
ATOM 1590 C C . THR A 1 195 ? -26.892 14.021 9.562 1.00 32.69 195 THR A C 1
ATOM 1592 O O . THR A 1 195 ? -25.949 13.270 9.805 1.00 32.69 195 THR A O 1
ATOM 1595 N N . ASN A 1 196 ? -28.145 13.794 9.924 1.00 30.81 196 ASN A N 1
ATOM 1596 C CA . ASN A 1 196 ? -28.609 12.777 10.849 1.00 30.81 196 ASN A CA 1
ATOM 1597 C C . ASN A 1 196 ? -28.296 11.348 10.389 1.00 30.81 196 ASN A C 1
ATOM 1599 O O . ASN A 1 196 ? -28.265 11.063 9.193 1.00 30.81 196 ASN A O 1
ATOM 1603 N N . ASP A 1 197 ? -28.121 10.465 11.372 1.00 40.38 197 ASP A N 1
ATOM 1604 C CA . ASP A 1 197 ? -28.333 9.031 11.209 1.00 40.38 197 ASP A CA 1
ATOM 1605 C C . ASP A 1 197 ? -29.727 8.812 10.595 1.00 40.38 197 ASP A C 1
ATOM 1607 O O . ASP A 1 197 ? -30.701 9.295 11.168 1.00 40.38 197 ASP A O 1
ATOM 1611 N N . ASP A 1 198 ? -29.782 8.194 9.409 1.00 41.28 198 ASP A N 1
ATOM 1612 C CA . ASP A 1 198 ? -30.845 7.310 8.889 1.00 41.28 198 ASP A CA 1
ATOM 1613 C C . ASP A 1 198 ? -30.725 7.198 7.352 1.00 41.28 198 ASP A C 1
ATOM 1615 O O . ASP A 1 198 ? -31.443 7.887 6.639 1.00 41.28 198 ASP A O 1
ATOM 1619 N N . ASP A 1 199 ? -29.812 6.359 6.834 1.00 33.81 199 ASP A N 1
ATOM 1620 C CA . ASP A 1 199 ? -30.070 5.493 5.659 1.00 33.81 199 ASP A CA 1
ATOM 1621 C C . ASP A 1 199 ? -28.888 4.524 5.418 1.00 33.81 199 ASP A C 1
ATOM 1623 O O . ASP A 1 199 ? -27.919 4.820 4.716 1.00 33.81 199 ASP A O 1
ATOM 1627 N N . LEU A 1 200 ? -28.934 3.336 6.030 1.00 45.97 200 LEU A N 1
ATOM 1628 C CA . LEU A 1 200 ? -28.145 2.186 5.576 1.00 45.97 200 LEU A CA 1
ATOM 1629 C C . LEU A 1 200 ? -28.999 1.395 4.579 1.00 45.97 200 LEU A C 1
ATOM 1631 O O . LEU A 1 200 ? -29.647 0.416 4.949 1.00 45.97 200 LEU A O 1
ATOM 1635 N N . SER A 1 201 ? -28.984 1.786 3.304 1.00 35.81 201 SER A N 1
ATOM 1636 C CA . SER A 1 201 ? -29.526 0.937 2.239 1.00 35.81 201 SER A CA 1
ATOM 1637 C C . SER A 1 201 ? -28.876 1.163 0.866 1.00 35.81 201 SER A C 1
ATOM 1639 O O . SER A 1 201 ? -29.518 1.541 -0.104 1.00 35.81 201 SER A O 1
ATOM 1641 N N . CYS A 1 202 ? -27.594 0.820 0.711 1.00 33.88 202 CYS A N 1
ATOM 1642 C CA . CYS A 1 202 ? -27.041 0.634 -0.637 1.00 33.88 202 CYS A CA 1
ATOM 1643 C C . CYS A 1 202 ? -27.350 -0.783 -1.141 1.00 33.88 202 CYS A C 1
ATOM 1645 O O . CYS A 1 202 ? -26.599 -1.729 -0.894 1.00 33.88 202 CYS A O 1
ATOM 1647 N N . ARG A 1 203 ? -28.475 -0.924 -1.854 1.00 31.50 203 ARG A N 1
ATOM 1648 C CA . ARG A 1 203 ? -28.644 -1.970 -2.877 1.00 31.50 203 ARG A CA 1
ATOM 1649 C C . ARG A 1 203 ? -27.794 -1.613 -4.106 1.00 31.50 203 ARG A C 1
ATOM 1651 O O . ARG A 1 203 ? -27.672 -0.429 -4.410 1.00 31.50 203 ARG A O 1
ATOM 1658 N N . PRO A 1 204 ? -27.242 -2.597 -4.833 1.00 38.22 204 PRO A N 1
ATOM 1659 C CA . PRO A 1 204 ? -26.590 -2.342 -6.108 1.00 38.22 204 PRO A CA 1
ATOM 1660 C C . PRO A 1 204 ? -27.648 -2.236 -7.216 1.00 38.22 204 PRO A C 1
ATOM 1662 O O . PRO A 1 204 ? -28.477 -3.135 -7.366 1.00 38.22 204 PRO A O 1
ATOM 1665 N N . GLU A 1 205 ? -27.615 -1.152 -7.987 1.00 32.81 205 GLU A N 1
ATOM 1666 C CA . GLU A 1 205 ? -28.220 -1.112 -9.322 1.00 32.81 205 GLU A CA 1
ATOM 1667 C C . GLU A 1 205 ? -27.135 -1.365 -10.379 1.00 32.81 205 GLU A C 1
ATOM 1669 O O . GLU A 1 205 ? -25.962 -1.060 -10.155 1.00 32.81 205 GLU A O 1
ATOM 1674 N N . LEU A 1 206 ? -27.572 -2.032 -11.453 1.00 36.22 206 LEU A N 1
ATOM 1675 C CA . LEU A 1 206 ? -26.812 -2.704 -12.515 1.00 36.22 206 LEU A CA 1
ATOM 1676 C C . LEU A 1 206 ? -25.803 -1.834 -13.274 1.00 36.22 206 LEU A C 1
ATOM 1678 O O . LEU A 1 206 ? -26.135 -0.670 -13.584 1.00 36.22 206 LEU A O 1
#

Secondary structure (DSSP, 8-state):
----SS-TTTS-TTHHHHT--S--------SS--S---HHHHHHHHHH--B-TTSPBP--EEES-S-GGGHHHH-HHHHHHHHHH-S-HHHH-TTT-SS-GGGGS-TTS-----SPPPEEE---SS--SSS--SS-----SS---------PPPPPPHHHHHHHHHHHHHHHHHHHHHHHHTS-------------S-----PPP-

InterPro domains:
  IPR003347 JmjC domain [SM00558] (75-206)
  IPR045109 Lysine-specific demethylase LSDs-like [PTHR12549] (34-180)

Radius of gyration: 21.12 Å; chains: 1; bounding box: 58×52×51 Å

Sequence (206 aa):
YTCIGLDGQFFGNNQFLDILPSYNIVQLYWLTVSGDINIHQFFTGYINGRKDWNDWPQVLKLKDWPPFDLFQELLPRHHAEFISSLPYKEYTDPFKGSLNLAVKLPDYCVMPDMGPRTYIAYGFAQEFGRGDSVTKLHCDASDAVNVLTHIAKVELKPEQIAAIKKLTRRHLEQDKRELHVDGKVVEIFHQHSGTNDDDLSCRPEL

Organism: NCBI:txid97028

Foldseek 3Di:
DKFWLFAPVVDPLCVQVVLDDPDPDFDWDDDDDPDRDGPVNVSVCQQAFDADPLLHTDKTKGWCVVPQVCCCVSPVVRQVVSLVPDPPCLCQNCQDNVVPVLNVDDPPDDRDSNTDITMTIHADPDDLDPPRDPDDDDDDPDDDDGDGHDHHDHDDDPVSVVSSVVVSVVVVVVVVVVCVVPPDDDPDDDDDDDDDDDDPDDDDDD

pLDDT: mean 70.1, std 20.5, range [25.3, 94.19]